Protein AF-A0A6P8I501-F1 (afdb_monomer_lite)

Structure (mmCIF, N/CA/C/O backbone):
data_AF-A0A6P8I501-F1
#
_entry.id   AF-A0A6P8I501-F1
#
loop_
_atom_site.group_PDB
_atom_site.id
_atom_site.type_symbol
_atom_site.label_atom_id
_atom_site.label_alt_id
_atom_site.label_comp_id
_atom_site.label_asym_id
_atom_site.label_entity_id
_atom_site.label_seq_id
_atom_site.pdbx_PDB_ins_code
_atom_site.Cartn_x
_atom_site.Cartn_y
_atom_site.Cartn_z
_atom_site.occupancy
_atom_site.B_iso_or_equiv
_atom_site.auth_seq_id
_atom_site.auth_comp_id
_atom_site.auth_asym_id
_atom_site.auth_atom_id
_atom_site.pdbx_PDB_model_num
ATOM 1 N N . MET A 1 1 ? -5.611 35.809 17.180 1.00 40.78 1 MET A N 1
ATOM 2 C CA . MET A 1 1 ? -6.820 34.969 17.043 1.00 40.78 1 MET A CA 1
ATOM 3 C C . MET A 1 1 ? -6.400 33.513 16.901 1.00 40.78 1 MET A C 1
ATOM 5 O O . MET A 1 1 ? -6.044 33.077 15.821 1.00 40.78 1 MET A O 1
ATOM 9 N N . MET A 1 2 ? -6.386 32.793 18.021 1.00 29.72 2 MET A N 1
ATOM 10 C CA . MET A 1 2 ? -6.388 31.332 18.110 1.00 29.72 2 MET A CA 1
ATOM 11 C C . MET A 1 2 ? -7.170 31.010 19.386 1.00 29.72 2 MET A C 1
ATOM 13 O O . MET A 1 2 ? -6.904 31.578 20.446 1.00 29.72 2 MET A O 1
ATOM 17 N N . SER A 1 3 ? -8.209 30.196 19.232 1.00 33.16 3 SER A N 1
ATOM 18 C CA . SER A 1 3 ? -9.239 29.913 20.229 1.00 33.16 3 SER A CA 1
ATOM 19 C C . SER A 1 3 ? -8.659 29.113 21.399 1.00 33.16 3 SER A C 1
ATOM 21 O O . SER A 1 3 ? -8.382 27.924 21.268 1.00 33.16 3 SER A O 1
ATOM 23 N N . ARG A 1 4 ? -8.496 29.750 22.564 1.00 36.25 4 ARG A N 1
ATOM 24 C CA . ARG A 1 4 ? -8.104 29.127 23.846 1.00 36.25 4 ARG A CA 1
ATOM 25 C C . ARG A 1 4 ? -9.260 28.359 24.519 1.00 36.25 4 ARG A C 1
ATOM 27 O O . ARG A 1 4 ? -9.399 28.386 25.735 1.00 36.25 4 ARG A O 1
ATOM 34 N N . THR A 1 5 ? -10.107 27.675 23.753 1.00 42.44 5 THR A N 1
ATOM 35 C CA . THR A 1 5 ? -11.373 27.123 24.285 1.00 42.44 5 THR A CA 1
ATOM 36 C C . THR A 1 5 ? -11.314 25.627 24.614 1.00 42.44 5 THR A C 1
ATOM 38 O O . THR A 1 5 ? -12.278 25.081 25.128 1.00 42.44 5 THR A O 1
ATOM 41 N N . LEU A 1 6 ? -10.185 24.948 24.387 1.00 37.22 6 LEU A N 1
ATOM 42 C CA . LEU A 1 6 ? -10.063 23.498 24.629 1.00 37.22 6 LEU A CA 1
ATOM 43 C C . LEU A 1 6 ? -9.181 23.106 25.823 1.00 37.22 6 LEU A C 1
ATOM 45 O O . LEU A 1 6 ? -9.059 21.922 26.114 1.00 37.22 6 LEU A O 1
ATOM 49 N N . LEU A 1 7 ? -8.617 24.071 26.558 1.00 35.84 7 LEU A N 1
ATOM 50 C CA . LEU A 1 7 ? -7.834 23.782 27.769 1.00 35.84 7 LEU A CA 1
ATOM 51 C C . LEU A 1 7 ? -8.625 23.880 29.083 1.00 35.84 7 LEU A C 1
ATOM 53 O O . LEU A 1 7 ? -8.089 23.514 30.125 1.00 35.84 7 LEU A O 1
ATOM 57 N N . LEU A 1 8 ? -9.886 24.327 29.068 1.00 34.91 8 LEU A N 1
ATOM 58 C CA . LEU A 1 8 ? -10.653 24.495 30.310 1.00 34.91 8 LEU A CA 1
ATOM 59 C C . LEU A 1 8 ? -11.383 23.234 30.793 1.00 34.91 8 LEU A C 1
ATOM 61 O O . LEU A 1 8 ? -11.747 23.175 31.960 1.00 34.91 8 LEU A O 1
ATOM 65 N N . SER A 1 9 ? -11.572 22.204 29.967 1.00 38.56 9 SER A N 1
ATOM 66 C CA . SER A 1 9 ? -12.280 20.986 30.398 1.00 38.56 9 SER A CA 1
ATOM 67 C C . SER A 1 9 ? -11.389 19.964 31.114 1.00 38.56 9 SER A C 1
ATOM 69 O O . SER A 1 9 ? -11.911 19.073 31.776 1.00 38.56 9 SER A O 1
ATOM 71 N N . ALA A 1 10 ? -10.061 20.087 31.019 1.00 38.66 10 ALA A N 1
ATOM 72 C CA . ALA A 1 10 ? -9.122 19.199 31.713 1.00 38.66 10 ALA A CA 1
ATOM 73 C C . ALA A 1 10 ? -8.664 19.742 33.081 1.00 38.66 10 ALA A C 1
ATOM 75 O O . ALA A 1 10 ? -8.214 18.967 33.920 1.00 38.66 10 ALA A O 1
ATOM 76 N N . LEU A 1 11 ? -8.794 21.053 33.329 1.00 37.69 11 LEU A N 1
ATOM 77 C CA . LEU A 1 11 ? -8.292 21.681 34.558 1.00 37.69 11 LEU A CA 1
ATOM 78 C C . LEU A 1 11 ? -9.291 21.694 35.729 1.00 37.69 11 LEU A C 1
ATOM 80 O O . LEU A 1 11 ? -8.896 21.996 36.846 1.00 37.69 11 LEU A O 1
ATOM 84 N N . VAL A 1 12 ? -10.565 21.349 35.513 1.00 41.50 12 VAL A N 1
ATOM 85 C CA . VAL A 1 12 ? -11.614 21.429 36.557 1.00 41.50 12 VAL A CA 1
ATOM 86 C C . VAL A 1 12 ? -11.616 20.216 37.505 1.00 41.50 12 VAL A C 1
ATOM 88 O O . VAL A 1 12 ? -12.384 20.176 38.458 1.00 41.50 12 VAL A O 1
ATOM 91 N N . CYS A 1 13 ? -10.740 19.226 37.306 1.00 43.81 13 CYS A N 1
ATOM 92 C CA . CYS A 1 13 ? -10.714 18.021 38.146 1.00 43.81 13 CYS A CA 1
ATOM 93 C C . CYS A 1 13 ? -9.582 17.979 39.190 1.00 43.81 13 CYS A C 1
ATOM 95 O O . CYS A 1 13 ? -9.376 16.950 39.832 1.00 43.81 13 CYS A O 1
ATOM 97 N N . MET A 1 14 ? -8.850 19.076 39.381 1.00 41.94 14 MET A N 1
ATOM 98 C CA . MET A 1 14 ? -7.950 19.242 40.520 1.00 41.94 14 MET A CA 1
ATOM 99 C C . MET A 1 14 ? -8.355 20.499 41.275 1.00 41.94 14 MET A C 1
ATOM 101 O O . MET A 1 14 ? -8.523 21.545 40.662 1.00 41.94 14 MET A O 1
ATOM 105 N N . ILE A 1 15 ? -8.411 20.390 42.603 1.00 47.59 15 ILE A N 1
ATOM 106 C CA . ILE A 1 15 ? -8.781 21.425 43.579 1.00 47.59 15 ILE A CA 1
ATOM 107 C C . ILE A 1 15 ? -10.292 21.468 43.839 1.00 47.59 15 ILE A C 1
ATOM 109 O O . ILE A 1 15 ? -11.025 22.193 43.188 1.00 47.59 15 ILE A O 1
ATOM 113 N N . TYR A 1 16 ? -10.746 20.654 44.793 1.00 34.03 16 TYR A N 1
ATOM 114 C CA . TYR A 1 16 ? -11.493 21.086 45.985 1.00 34.03 16 TYR A CA 1
ATOM 115 C C . TYR A 1 16 ? -11.728 19.841 46.856 1.00 34.03 16 TYR A C 1
ATOM 117 O O . TYR A 1 16 ? -12.489 18.948 46.494 1.00 34.03 16 TYR A O 1
ATOM 125 N N . TRP A 1 17 ? -11.023 19.762 47.985 1.00 36.91 17 TRP A N 1
ATOM 126 C CA . TRP A 1 17 ? -11.299 18.823 49.073 1.00 36.91 17 TRP A CA 1
ATOM 127 C C . TRP A 1 17 ? -11.425 19.634 50.358 1.00 36.91 17 TRP A C 1
ATOM 129 O O . TRP A 1 17 ? -10.419 20.035 50.935 1.00 36.91 17 TRP A O 1
ATOM 139 N N . SER A 1 18 ? -12.662 19.858 50.784 1.00 38.53 18 SER A N 1
ATOM 140 C CA . SER A 1 18 ? -13.044 19.881 52.195 1.00 38.53 18 SER A CA 1
ATOM 141 C C . SER A 1 18 ? -14.565 19.733 52.281 1.00 38.53 18 SER A C 1
ATOM 143 O O . SER A 1 18 ? -15.319 20.551 51.763 1.00 38.53 18 SER A O 1
ATOM 145 N N . ASP A 1 19 ? -14.970 18.614 52.880 1.00 44.84 19 ASP A N 1
ATOM 146 C CA . ASP A 1 19 ? -16.266 18.357 53.504 1.00 44.84 19 ASP A CA 1
ATOM 147 C C . ASP A 1 19 ? -17.529 18.594 52.675 1.00 44.84 19 ASP A C 1
ATOM 149 O O . ASP A 1 19 ? -18.248 19.530 52.953 1.00 44.84 19 ASP A O 1
ATOM 153 N N . PHE A 1 20 ? -17.852 17.701 51.732 1.00 42.56 20 PHE A N 1
ATOM 154 C CA . PHE A 1 20 ? -19.213 17.177 51.504 1.00 42.56 20 PHE A CA 1
ATOM 155 C C . PHE A 1 20 ? -19.105 15.936 50.604 1.00 42.56 20 PHE A C 1
ATOM 157 O O . PHE A 1 20 ? -18.511 15.980 49.527 1.00 42.56 20 PHE A O 1
ATOM 164 N N . ALA A 1 21 ? -19.674 14.810 51.041 1.00 47.97 21 ALA A N 1
ATOM 165 C CA . ALA A 1 21 ? -19.746 13.573 50.268 1.00 47.97 21 ALA A CA 1
ATOM 166 C C . ALA A 1 21 ? -20.713 13.731 49.079 1.00 47.97 21 ALA A C 1
ATOM 168 O O . ALA A 1 21 ? -21.865 13.308 49.130 1.00 47.97 21 ALA A O 1
ATOM 169 N N . VAL A 1 22 ? -20.246 14.353 47.997 1.00 48.22 22 VAL A N 1
ATOM 170 C CA . VAL A 1 22 ? -20.919 14.336 46.696 1.00 48.22 22 VAL A CA 1
ATOM 171 C C . VAL A 1 22 ? -20.226 13.278 45.852 1.00 48.22 22 VAL A C 1
ATOM 173 O O . VAL A 1 22 ? -19.019 13.350 45.625 1.00 48.22 22 VAL A O 1
ATOM 176 N N . ALA A 1 23 ? -20.985 12.271 45.414 1.00 49.50 23 ALA A N 1
ATOM 177 C CA . ALA A 1 23 ? -20.506 11.248 44.495 1.00 49.50 23 ALA A CA 1
ATOM 178 C C . ALA A 1 23 ? -19.793 11.919 43.312 1.00 49.50 23 ALA A C 1
ATOM 180 O O . ALA A 1 23 ? -20.417 12.641 42.532 1.00 49.50 23 ALA A O 1
ATOM 181 N N . SER A 1 24 ? -18.477 11.715 43.210 1.00 53.03 24 SER A N 1
ATOM 182 C CA . SER A 1 24 ? -17.673 12.314 42.150 1.00 53.03 24 SER A CA 1
ATOM 183 C C . SER A 1 24 ? -18.264 11.924 40.791 1.00 53.03 24 SER A C 1
ATOM 185 O O . SER A 1 24 ? -18.497 10.729 40.560 1.00 53.03 24 SER A O 1
ATOM 187 N N . PRO A 1 25 ? -18.498 12.878 39.871 1.00 56.94 25 PRO A N 1
ATOM 188 C CA . PRO A 1 25 ? -18.843 12.536 38.503 1.00 56.94 25 PRO A CA 1
ATOM 189 C C . PRO A 1 25 ? -17.714 11.656 37.973 1.00 56.94 25 PRO A C 1
ATOM 191 O O . PRO A 1 25 ? -16.558 12.080 37.956 1.00 56.94 25 PRO A O 1
ATOM 194 N N . LYS A 1 26 ? -18.016 10.406 37.599 1.00 56.62 26 LYS A N 1
ATOM 195 C CA . LYS A 1 26 ? -17.020 9.524 36.987 1.00 56.62 26 LYS A CA 1
ATOM 196 C C . LYS A 1 26 ? -16.500 10.233 35.742 1.00 56.62 26 LYS A C 1
ATOM 198 O O . LYS A 1 26 ? -17.213 10.311 34.743 1.00 56.62 26 LYS A O 1
ATOM 203 N N . CYS A 1 27 ? -15.275 10.752 35.805 1.00 48.62 27 CYS A N 1
ATOM 204 C C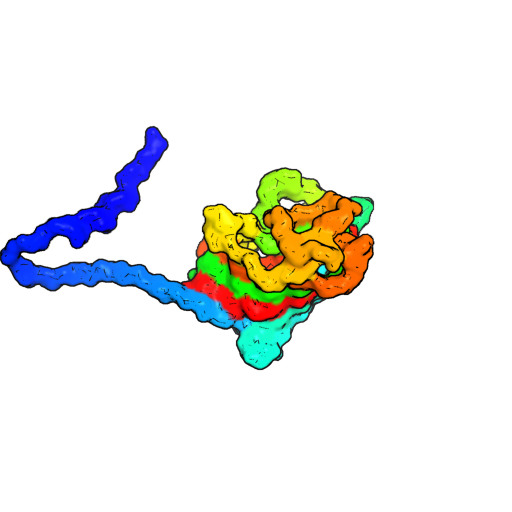A . CYS A 1 27 ? -14.588 11.252 34.626 1.00 48.62 27 CYS A CA 1
ATOM 205 C C . CYS A 1 27 ? -14.664 10.160 33.551 1.00 48.62 27 CYS A C 1
ATOM 207 O O . CYS A 1 27 ? -14.395 8.994 33.876 1.00 48.62 27 CYS A O 1
ATOM 209 N N . PRO A 1 28 ? -15.040 10.488 32.302 1.00 55.94 28 PRO A N 1
ATOM 210 C CA . PRO A 1 28 ? -15.002 9.522 31.221 1.00 55.94 28 PRO A CA 1
ATOM 211 C C . PRO A 1 28 ? -13.574 8.992 31.128 1.00 55.94 28 PRO A C 1
ATOM 213 O O . PRO A 1 28 ? -12.653 9.720 30.760 1.00 55.94 28 PRO A O 1
ATOM 216 N N . GLN A 1 29 ? -13.375 7.739 31.525 1.00 55.75 29 GLN A N 1
ATOM 217 C CA . GLN A 1 29 ? -12.077 7.101 31.385 1.00 55.75 29 GLN A CA 1
ATOM 218 C C . GLN A 1 29 ? -11.789 7.012 29.883 1.00 55.75 29 GLN A C 1
ATOM 220 O O . GLN A 1 29 ? -12.666 6.558 29.134 1.00 55.75 29 GLN A O 1
ATOM 225 N N . PRO A 1 30 ? -10.613 7.455 29.407 1.00 61.66 30 PRO A N 1
ATOM 226 C CA . PRO A 1 30 ? -10.270 7.308 28.003 1.00 61.66 30 PRO A CA 1
ATOM 227 C C . PRO A 1 30 ? -10.362 5.823 27.641 1.00 61.66 30 PRO A C 1
ATOM 229 O O . PRO A 1 30 ? -9.737 4.975 28.280 1.00 61.66 30 PRO A O 1
ATOM 232 N N . LYS A 1 31 ? -11.188 5.489 26.641 1.00 70.44 31 LYS A N 1
ATOM 233 C CA . LYS A 1 31 ? -11.284 4.113 26.144 1.00 70.44 31 LYS A CA 1
ATOM 234 C C . LYS A 1 31 ? -9.898 3.688 25.668 1.00 70.44 31 LYS A C 1
ATOM 236 O O . LYS A 1 31 ? -9.382 4.235 24.695 1.00 70.44 31 LYS A O 1
ATOM 241 N N . LEU A 1 32 ? -9.306 2.721 26.366 1.00 82.38 32 LEU A N 1
ATOM 242 C CA . LEU A 1 32 ? -8.054 2.099 25.956 1.00 82.38 32 LEU A CA 1
ATOM 243 C C . LEU A 1 32 ? -8.278 1.406 24.616 1.00 82.38 32 LEU A C 1
ATOM 245 O O . LEU A 1 32 ? -9.014 0.419 24.537 1.00 82.38 32 LEU A O 1
ATOM 249 N N . ARG A 1 33 ? -7.646 1.942 23.573 1.00 89.62 33 ARG A N 1
ATOM 250 C CA . ARG A 1 33 ? -7.691 1.357 22.237 1.00 89.62 33 ARG A CA 1
ATOM 251 C C . ARG A 1 33 ? -6.863 0.083 22.195 1.00 89.62 33 ARG A C 1
ATOM 253 O O . ARG A 1 33 ? -5.818 -0.004 22.845 1.00 89.62 33 ARG A O 1
ATOM 260 N N . LYS A 1 34 ? -7.312 -0.903 21.423 1.00 94.56 34 LYS A N 1
ATOM 261 C CA . LYS A 1 34 ? -6.615 -2.189 21.275 1.00 94.56 34 LYS A CA 1
ATOM 262 C C . LYS A 1 34 ? -6.382 -2.506 19.808 1.00 94.56 34 LYS A C 1
ATOM 264 O O . LYS A 1 34 ? -7.115 -2.061 18.931 1.00 94.56 34 LYS A O 1
ATOM 269 N N . TRP A 1 35 ? -5.331 -3.270 19.535 1.00 96.94 35 TRP A N 1
ATOM 270 C CA . TRP A 1 35 ? -5.078 -3.775 18.193 1.00 96.94 35 TRP A CA 1
ATOM 271 C C . TRP A 1 35 ? -5.989 -4.963 17.910 1.00 96.94 35 TRP A C 1
ATOM 273 O O . TRP A 1 35 ? -5.910 -5.993 18.579 1.00 96.94 35 TRP A O 1
ATOM 283 N N . HIS A 1 36 ? -6.820 -4.830 16.884 1.00 96.88 36 HIS A N 1
ATOM 284 C CA . HIS A 1 36 ? -7.691 -5.881 16.384 1.00 96.88 36 HIS A CA 1
ATOM 285 C C . HIS A 1 36 ? -7.149 -6.414 15.067 1.00 96.88 36 HIS A C 1
ATOM 287 O O . HIS A 1 36 ? -6.780 -5.653 14.174 1.00 96.88 36 HIS A O 1
ATOM 293 N N . ARG A 1 37 ? -7.093 -7.738 14.945 1.00 97.25 37 ARG A N 1
ATOM 294 C CA . ARG A 1 37 ? -6.737 -8.413 13.696 1.00 97.25 37 ARG A CA 1
ATOM 295 C C . ARG A 1 37 ? -7.850 -8.204 12.672 1.00 97.25 37 ARG A C 1
ATOM 297 O O . ARG A 1 37 ? -9.017 -8.396 12.998 1.00 97.25 37 ARG A O 1
ATOM 304 N N . VAL A 1 38 ? -7.479 -7.866 11.442 1.00 97.88 38 VAL A N 1
ATOM 305 C CA . VAL A 1 38 ? -8.425 -7.726 10.332 1.00 97.88 38 VAL A CA 1
ATOM 306 C C . VAL A 1 38 ? -8.645 -9.078 9.653 1.00 97.88 38 VAL A C 1
ATOM 308 O O . VAL A 1 38 ? -7.694 -9.798 9.339 1.00 97.88 38 VAL A O 1
ATOM 311 N N . THR A 1 39 ? -9.913 -9.405 9.410 1.00 96.69 39 THR A N 1
ATOM 312 C CA . THR A 1 39 ? -10.362 -10.603 8.683 1.00 96.69 39 THR A CA 1
ATOM 313 C C . THR A 1 39 ? -11.082 -10.208 7.393 1.00 96.69 39 THR A C 1
ATOM 315 O O . THR A 1 39 ? -11.413 -9.035 7.193 1.00 96.69 39 THR A O 1
ATOM 318 N N . ASN A 1 40 ? -11.387 -11.178 6.524 1.00 95.69 40 ASN A N 1
ATOM 319 C CA . ASN A 1 40 ? -12.143 -10.921 5.291 1.00 95.69 40 ASN A CA 1
ATOM 320 C C . ASN A 1 40 ? -13.505 -10.250 5.556 1.00 95.69 40 ASN A C 1
ATOM 322 O O . ASN A 1 40 ? -13.919 -9.378 4.796 1.00 95.69 40 ASN A O 1
ATOM 326 N N . ALA A 1 41 ? -14.170 -10.574 6.671 1.00 95.56 41 ALA A N 1
ATOM 327 C CA . ALA A 1 41 ? -15.453 -9.971 7.049 1.00 95.56 41 ALA A CA 1
ATOM 328 C C . ALA A 1 41 ? -15.359 -8.455 7.324 1.00 95.56 41 ALA A C 1
ATOM 330 O O . ALA A 1 41 ? -16.353 -7.728 7.236 1.00 95.56 41 ALA A O 1
ATOM 331 N N . MET A 1 42 ? -14.161 -7.948 7.629 1.00 97.38 42 MET A N 1
ATOM 332 C CA . MET A 1 42 ? -13.922 -6.521 7.842 1.00 97.38 42 MET A CA 1
ATOM 333 C C . MET A 1 42 ? -13.671 -5.751 6.539 1.00 97.38 42 MET A C 1
ATOM 335 O O . MET A 1 42 ? -13.611 -4.524 6.582 1.00 97.38 42 MET A O 1
ATOM 339 N N . ILE A 1 43 ? -13.567 -6.409 5.378 1.00 97.69 43 ILE A N 1
ATOM 340 C CA . ILE A 1 43 ? -13.452 -5.712 4.089 1.00 97.69 43 ILE A CA 1
ATOM 341 C C . ILE A 1 43 ? -14.782 -5.028 3.770 1.00 97.69 43 ILE A C 1
ATOM 343 O O . ILE A 1 43 ? -15.796 -5.691 3.544 1.00 97.69 43 ILE A O 1
ATOM 347 N N . LYS A 1 44 ? -14.782 -3.693 3.726 1.00 97.12 44 LYS A N 1
ATOM 348 C CA . LYS A 1 44 ? -15.958 -2.890 3.370 1.00 97.12 44 LYS A CA 1
ATOM 349 C C . LYS A 1 44 ? -16.267 -2.990 1.880 1.00 97.12 44 LYS A C 1
ATOM 351 O O . LYS A 1 44 ? -17.409 -3.247 1.513 1.00 97.12 44 LYS A O 1
ATOM 356 N N . SER A 1 45 ? -15.256 -2.733 1.060 1.00 96.50 45 SER A N 1
ATOM 357 C CA . SER A 1 45 ? -15.318 -2.707 -0.399 1.00 96.50 45 SER A CA 1
ATOM 358 C C . SER A 1 45 ? -13.902 -2.635 -0.971 1.00 96.50 45 SER A C 1
ATOM 360 O O . SER A 1 45 ? -12.922 -2.441 -0.241 1.00 96.50 45 SER A O 1
ATOM 362 N N . THR A 1 46 ? -13.795 -2.767 -2.287 1.00 95.19 46 THR A N 1
ATOM 363 C CA . THR A 1 46 ? -12.542 -2.666 -3.032 1.00 95.19 46 THR A CA 1
ATOM 364 C C . THR A 1 46 ? -12.709 -1.712 -4.205 1.00 95.19 46 THR A C 1
ATOM 366 O O . THR A 1 46 ? -13.806 -1.539 -4.733 1.00 95.19 46 THR A O 1
ATOM 369 N N . TYR A 1 47 ? -11.613 -1.081 -4.605 1.00 92.06 47 TYR A N 1
ATOM 370 C CA . TYR A 1 47 ? -11.515 -0.325 -5.848 1.00 92.06 47 TYR A CA 1
ATOM 371 C C . TYR A 1 47 ? -10.216 -0.736 -6.523 1.00 92.06 47 TYR A C 1
ATOM 373 O O . TYR A 1 47 ? -9.174 -0.722 -5.874 1.00 92.06 47 TYR A O 1
ATOM 381 N N . ASN A 1 48 ? -10.245 -1.093 -7.800 1.00 91.56 48 ASN A N 1
ATOM 382 C CA . ASN A 1 48 ? -9.037 -1.450 -8.531 1.00 91.56 48 ASN A CA 1
ATOM 383 C C . ASN A 1 48 ? -9.154 -1.099 -10.015 1.00 91.56 48 ASN A C 1
ATOM 385 O O . ASN A 1 48 ? -10.186 -1.334 -10.638 1.00 91.56 48 ASN A O 1
ATOM 389 N N . LEU A 1 49 ? -8.065 -0.585 -10.578 1.00 88.75 49 LEU A N 1
ATOM 390 C CA . LEU A 1 49 ? -7.875 -0.344 -12.004 1.00 88.75 49 LEU A CA 1
ATOM 391 C C . LEU A 1 49 ? -6.476 -0.825 -12.389 1.00 88.75 49 LEU A C 1
ATOM 393 O O . LEU A 1 49 ? -5.514 -0.515 -11.691 1.00 88.75 49 LEU A O 1
ATOM 397 N N . GLY A 1 50 ? -6.352 -1.609 -13.462 1.00 89.62 50 GLY A N 1
ATOM 398 C CA . GLY A 1 50 ? -5.052 -2.143 -13.896 1.00 89.62 50 GLY A CA 1
ATOM 399 C C . GLY A 1 50 ? -4.444 -3.199 -12.960 1.00 89.62 50 GLY A C 1
ATOM 400 O O . GLY A 1 50 ? -3.330 -3.664 -13.194 1.0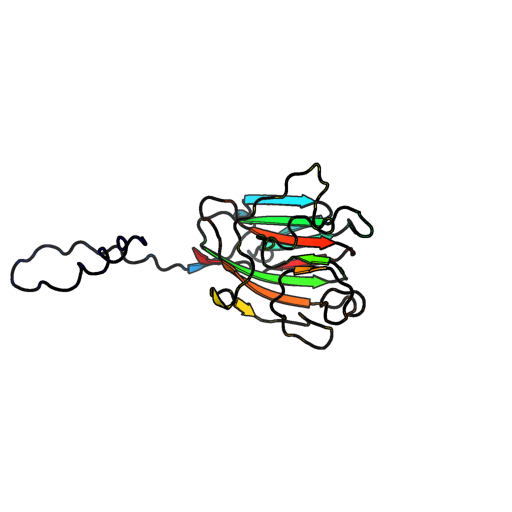0 89.62 50 GLY A O 1
ATOM 401 N N . VAL A 1 51 ? -5.180 -3.614 -11.921 1.00 94.12 51 VAL A N 1
ATOM 402 C CA . VAL A 1 51 ? -4.758 -4.614 -10.929 1.00 94.12 51 VAL A CA 1
ATOM 403 C C . VAL A 1 51 ? -5.817 -5.699 -10.794 1.00 94.12 51 VAL A C 1
ATOM 405 O O . VAL A 1 51 ? -7.004 -5.399 -10.645 1.00 94.12 51 VAL A O 1
ATOM 408 N N . ARG A 1 52 ? -5.398 -6.966 -10.804 1.00 97.25 52 ARG A N 1
ATOM 409 C CA . ARG A 1 52 ? -6.225 -8.104 -10.389 1.00 97.25 52 ARG A CA 1
ATOM 410 C C . ARG A 1 52 ? -5.999 -8.354 -8.901 1.00 97.25 52 ARG A C 1
ATOM 412 O O . ARG A 1 52 ? -4.885 -8.695 -8.504 1.00 97.25 52 ARG A O 1
ATOM 419 N N . MET A 1 53 ? -7.044 -8.166 -8.098 1.00 96.94 53 MET A N 1
ATOM 420 C CA . MET A 1 53 ? -6.989 -8.354 -6.649 1.00 96.94 53 MET A CA 1
ATOM 421 C C . MET A 1 53 ? -7.606 -9.684 -6.225 1.00 96.94 53 MET A C 1
ATOM 423 O O . MET A 1 53 ? -8.611 -10.107 -6.792 1.00 96.94 53 MET A O 1
ATOM 427 N N . THR A 1 54 ? -7.037 -10.302 -5.193 1.00 97.75 54 THR A N 1
ATOM 428 C CA . THR A 1 54 ? -7.646 -11.433 -4.482 1.00 97.75 54 THR A CA 1
ATOM 429 C C . THR A 1 54 ? -7.552 -11.224 -2.976 1.00 97.75 54 THR A C 1
ATOM 431 O O . THR A 1 54 ? -6.530 -10.741 -2.481 1.00 97.75 54 THR A O 1
ATOM 434 N N . HIS A 1 55 ? -8.587 -11.644 -2.250 1.00 97.38 55 HIS A N 1
ATOM 435 C CA . HIS A 1 55 ? -8.657 -11.598 -0.789 1.00 97.38 55 HIS A CA 1
ATOM 436 C C . HIS A 1 55 ? -8.839 -13.016 -0.270 1.00 97.38 55 HIS A C 1
ATOM 438 O O . HIS A 1 55 ? -9.833 -13.667 -0.578 1.00 97.38 55 HIS A O 1
ATOM 444 N N . ASN A 1 56 ? -7.879 -13.489 0.514 1.00 95.62 56 ASN A N 1
ATOM 445 C CA . ASN A 1 56 ? -7.868 -14.838 1.060 1.00 95.62 56 ASN A CA 1
ATOM 446 C C . ASN A 1 56 ? -7.855 -14.784 2.584 1.00 95.62 56 ASN A C 1
ATOM 448 O O . ASN A 1 56 ? -7.288 -13.866 3.178 1.00 95.62 56 ASN A O 1
ATOM 452 N N . ASP A 1 57 ? -8.460 -15.795 3.199 1.00 93.00 57 ASP A N 1
ATOM 453 C CA . ASP A 1 57 ? -8.309 -16.049 4.624 1.00 93.00 57 ASP A CA 1
ATOM 454 C C . ASP A 1 57 ? -7.261 -17.149 4.819 1.00 93.00 57 ASP A C 1
ATOM 456 O O . ASP A 1 57 ? -7.420 -18.266 4.326 1.00 93.00 57 ASP A O 1
ATOM 460 N N . VAL A 1 58 ? -6.165 -16.820 5.504 1.00 92.44 58 VAL A N 1
ATOM 461 C CA . VAL A 1 58 ? -5.103 -17.778 5.832 1.00 92.44 58 VAL A CA 1
ATOM 462 C C . VAL A 1 58 ? -4.983 -17.879 7.349 1.00 92.44 58 VAL A C 1
ATOM 464 O O . VAL A 1 58 ? -4.275 -17.101 7.991 1.00 92.44 58 VAL A O 1
ATOM 467 N N . GLY A 1 59 ? -5.693 -18.846 7.933 1.00 89.81 59 GLY A N 1
ATOM 468 C CA . GLY A 1 59 ? -5.678 -19.095 9.377 1.00 89.81 59 GLY A CA 1
ATOM 469 C C . GLY A 1 59 ? -6.321 -17.971 10.198 1.00 89.81 59 GLY A C 1
ATOM 470 O O . GLY A 1 59 ? -5.761 -17.555 11.214 1.00 89.81 59 GLY A O 1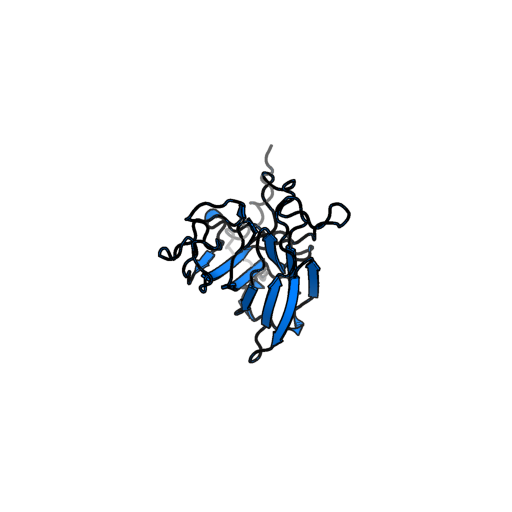
ATOM 471 N N . GLY A 1 60 ? -7.456 -17.438 9.739 1.00 89.62 60 GLY A N 1
ATOM 472 C CA . GLY A 1 60 ? -8.180 -16.326 10.361 1.00 89.62 60 GLY A CA 1
ATOM 473 C C . GLY A 1 60 ? -7.548 -14.959 10.093 1.00 89.62 60 GLY A C 1
ATOM 474 O O . GLY A 1 60 ? -7.726 -14.026 10.882 1.00 89.62 60 GLY A O 1
ATOM 475 N N . LYS A 1 61 ? -6.738 -14.839 9.036 1.00 92.81 61 LYS A N 1
ATOM 476 C CA . LYS A 1 61 ? -5.974 -13.627 8.706 1.00 92.81 61 LYS A CA 1
ATOM 477 C C . LYS A 1 61 ? -6.294 -13.188 7.290 1.00 92.81 61 LYS A C 1
ATOM 479 O O . LYS A 1 61 ? -6.164 -13.980 6.359 1.00 92.81 61 LYS A O 1
ATOM 484 N N . LEU A 1 62 ? -6.615 -11.906 7.135 1.00 97.88 62 LEU A N 1
ATOM 485 C CA . LEU A 1 62 ? -6.718 -11.286 5.823 1.00 97.88 62 LEU A CA 1
ATOM 486 C C . LEU A 1 62 ? -5.353 -11.294 5.117 1.00 97.88 62 LEU A C 1
ATOM 488 O O . LEU A 1 62 ? -4.377 -10.733 5.628 1.00 97.88 62 LEU A O 1
ATOM 492 N N . VAL A 1 63 ? -5.320 -11.876 3.920 1.00 98.44 63 VAL A N 1
ATOM 493 C CA . VAL A 1 63 ? -4.225 -11.751 2.955 1.00 98.44 63 VAL A CA 1
ATOM 494 C C . VAL A 1 63 ? -4.783 -11.156 1.667 1.00 98.44 63 VAL A C 1
ATOM 496 O O . VAL A 1 63 ? -5.715 -11.697 1.074 1.00 98.44 63 VAL A O 1
ATOM 499 N N . ILE A 1 64 ? -4.205 -10.042 1.230 1.00 98.56 64 ILE A N 1
ATOM 500 C CA . ILE A 1 64 ? -4.578 -9.353 -0.007 1.00 98.56 64 ILE A CA 1
ATOM 501 C C . ILE A 1 64 ? -3.442 -9.545 -1.002 1.00 98.56 64 ILE A C 1
ATOM 503 O O . ILE A 1 64 ? -2.290 -9.256 -0.686 1.00 98.56 64 ILE A O 1
ATOM 507 N N . THR A 1 65 ? -3.750 -9.980 -2.215 1.00 98.44 65 THR A N 1
ATOM 508 C CA . THR A 1 65 ? -2.776 -10.046 -3.309 1.00 98.44 65 THR A CA 1
ATOM 509 C C . THR A 1 65 ? -3.213 -9.112 -4.423 1.00 98.44 65 THR A C 1
ATOM 511 O O . THR A 1 65 ? -4.389 -9.087 -4.782 1.00 98.44 65 THR A O 1
ATOM 514 N N . GLY A 1 66 ? -2.272 -8.344 -4.967 1.00 98.06 66 GLY A N 1
ATOM 515 C CA . GLY A 1 66 ? -2.463 -7.540 -6.167 1.00 98.06 66 GLY A CA 1
ATOM 516 C C . GLY A 1 66 ? -1.477 -7.960 -7.247 1.00 98.06 66 GLY A C 1
ATOM 517 O O . GLY A 1 66 ? -0.274 -8.000 -7.002 1.00 98.06 66 GLY A O 1
ATOM 518 N N . ASN A 1 67 ? -1.991 -8.269 -8.435 1.00 97.81 67 ASN A N 1
ATOM 519 C CA . ASN A 1 67 ? -1.192 -8.538 -9.628 1.00 97.81 67 ASN A CA 1
ATOM 520 C C . ASN A 1 67 ? -1.486 -7.454 -10.664 1.00 97.81 67 ASN A C 1
ATOM 522 O O . ASN A 1 67 ? -2.606 -7.375 -11.182 1.00 97.81 67 ASN A O 1
ATOM 526 N N . VAL A 1 68 ? -0.505 -6.593 -10.920 1.00 94.56 68 VAL A N 1
ATOM 527 C CA . VAL A 1 68 ? -0.633 -5.483 -11.864 1.00 94.56 68 VAL A CA 1
ATOM 528 C C . VAL A 1 68 ? -0.516 -6.020 -13.287 1.00 94.56 68 VAL A C 1
ATOM 530 O O . VAL A 1 68 ? 0.401 -6.776 -13.591 1.00 94.56 68 VAL A O 1
ATOM 533 N N . TYR A 1 69 ? -1.443 -5.630 -14.159 1.00 92.00 69 TYR A N 1
ATOM 534 C CA . TYR A 1 69 ? -1.426 -5.995 -15.580 1.00 92.00 69 TYR A CA 1
ATOM 535 C C . TYR A 1 69 ? -1.407 -4.779 -16.515 1.00 92.00 69 TYR A C 1
ATOM 537 O O . TYR A 1 69 ? -1.148 -4.946 -17.704 1.00 92.00 69 TYR A O 1
ATOM 545 N N . SER A 1 70 ? -1.665 -3.565 -16.010 1.00 84.38 70 SER A N 1
ATOM 546 C CA . SER A 1 70 ? -1.498 -2.332 -16.789 1.00 84.38 70 SER A CA 1
ATOM 547 C C . SER A 1 70 ? -0.142 -1.694 -16.503 1.00 84.38 70 SER A C 1
ATOM 549 O O . SER A 1 70 ? 0.156 -1.359 -15.357 1.00 84.38 70 SER A O 1
ATOM 551 N N . ASN A 1 71 ? 0.658 -1.508 -17.558 1.00 81.94 71 ASN A N 1
ATOM 552 C CA . ASN A 1 71 ? 2.003 -0.944 -17.469 1.00 81.94 71 ASN A CA 1
ATOM 553 C C . ASN A 1 71 ? 1.978 0.572 -17.197 1.00 81.94 71 ASN A C 1
ATOM 555 O O . ASN A 1 71 ? 2.726 1.045 -16.359 1.00 81.94 71 ASN A O 1
ATOM 559 N N . GLY A 1 72 ? 1.131 1.353 -17.877 1.00 79.69 72 GLY A N 1
ATOM 560 C CA . GLY A 1 72 ? 0.992 2.804 -17.638 1.00 79.69 72 GLY A CA 1
ATOM 561 C C . GLY A 1 72 ? 2.170 3.697 -18.067 1.00 79.69 72 GLY A C 1
ATOM 562 O O . GLY A 1 72 ? 2.171 4.897 -17.810 1.00 79.69 72 GLY A O 1
ATOM 563 N N . CYS A 1 73 ? 3.186 3.148 -18.731 1.00 79.56 73 CYS A N 1
ATOM 564 C CA . CYS A 1 73 ? 4.342 3.913 -19.200 1.00 79.56 73 CYS A CA 1
ATOM 565 C C . CYS A 1 73 ? 4.049 4.688 -20.504 1.00 79.56 73 CYS A C 1
ATOM 567 O O . CYS A 1 73 ? 3.133 4.335 -21.246 1.00 79.56 73 CYS A O 1
ATOM 569 N N . GLY A 1 74 ? 4.818 5.747 -20.796 1.00 70.69 74 GLY A N 1
ATOM 570 C CA . GLY A 1 74 ? 4.722 6.492 -22.066 1.00 70.69 74 GLY A CA 1
ATOM 571 C C . GLY A 1 74 ? 3.409 7.259 -22.287 1.00 70.69 74 GLY A C 1
ATOM 572 O O . GLY A 1 74 ? 2.996 7.435 -23.427 1.00 70.69 74 GLY A O 1
ATOM 573 N N . GLY A 1 75 ? 2.740 7.690 -21.213 1.00 67.31 75 GLY A N 1
ATOM 574 C CA . GLY A 1 75 ? 1.444 8.380 -21.286 1.00 67.31 75 GLY A CA 1
ATOM 575 C C . GLY A 1 75 ? 0.225 7.481 -21.067 1.00 67.31 75 GLY A C 1
ATOM 576 O O . GLY A 1 75 ? -0.901 7.975 -21.071 1.00 67.31 75 GLY A O 1
ATOM 577 N N . GLY A 1 76 ? 0.431 6.177 -20.854 1.00 72.81 76 GLY A N 1
ATOM 578 C CA . GLY A 1 76 ? -0.630 5.249 -20.467 1.00 72.81 76 GLY A CA 1
ATOM 579 C C . GLY A 1 76 ? -1.146 5.481 -19.041 1.00 72.81 76 GLY A C 1
ATOM 580 O O . GLY A 1 76 ? -0.455 6.034 -18.190 1.00 72.81 76 GLY A O 1
ATOM 581 N N . ALA A 1 77 ? -2.364 5.016 -18.759 1.00 78.31 77 ALA A N 1
ATOM 582 C CA . ALA A 1 77 ? -2.922 5.072 -17.411 1.00 78.31 77 ALA A CA 1
ATOM 583 C C . ALA A 1 77 ? -2.201 4.092 -16.471 1.00 78.31 77 ALA A C 1
ATOM 585 O O . ALA A 1 77 ? -2.019 2.914 -16.800 1.00 78.31 77 ALA A O 1
ATOM 586 N N . GLY A 1 78 ? -1.830 4.580 -15.287 1.00 85.00 78 GLY A N 1
ATOM 587 C CA . GLY A 1 78 ? -1.285 3.750 -14.217 1.00 85.00 78 GLY A CA 1
ATOM 588 C C . GLY A 1 78 ? -2.304 2.765 -13.636 1.00 85.00 78 GLY A C 1
ATOM 589 O O . GLY A 1 78 ? -3.461 2.673 -14.055 1.00 85.00 78 GLY A O 1
ATOM 590 N N . SER A 1 79 ? -1.856 2.039 -12.624 1.00 89.12 79 SER A N 1
ATOM 591 C CA . SER A 1 79 ? -2.621 1.040 -11.889 1.00 89.12 79 SER A CA 1
ATOM 592 C C . SER A 1 79 ? -2.815 1.473 -10.443 1.00 89.12 79 SER A C 1
ATOM 594 O O . SER A 1 79 ? -1.906 2.012 -9.814 1.00 89.12 79 SER A O 1
ATOM 596 N N . ILE A 1 80 ? -3.989 1.204 -9.887 1.00 89.94 80 ILE A N 1
ATOM 597 C CA . ILE A 1 80 ? -4.333 1.521 -8.500 1.00 89.94 80 ILE A CA 1
ATOM 598 C C . ILE A 1 80 ? -5.196 0.411 -7.924 1.00 89.94 80 ILE A C 1
ATOM 600 O O . ILE A 1 80 ? -6.065 -0.135 -8.602 1.00 89.94 80 ILE A O 1
ATOM 604 N N . ALA A 1 81 ? -4.983 0.098 -6.653 1.00 93.12 81 ALA A N 1
ATOM 605 C CA . ALA A 1 81 ? -5.852 -0.791 -5.907 1.00 93.12 81 ALA A CA 1
ATOM 606 C C . ALA A 1 81 ? -6.007 -0.317 -4.462 1.00 93.12 81 ALA A C 1
ATOM 608 O O . ALA A 1 81 ? -5.040 0.086 -3.816 1.00 93.12 81 ALA A O 1
ATOM 609 N N . VAL A 1 82 ? -7.241 -0.383 -3.969 1.00 94.88 82 VAL A N 1
ATOM 610 C CA . VAL A 1 82 ? -7.659 0.007 -2.626 1.00 94.88 82 VAL A CA 1
ATOM 611 C C . VAL A 1 82 ? -8.498 -1.114 -2.027 1.00 94.88 82 VAL A C 1
ATOM 613 O O . VAL A 1 82 ? -9.447 -1.594 -2.648 1.00 94.88 82 VAL A O 1
ATOM 616 N N . THR A 1 83 ? -8.186 -1.508 -0.795 1.00 97.50 83 THR A N 1
ATOM 617 C CA . THR A 1 83 ? -9.069 -2.343 0.036 1.00 97.50 83 THR A CA 1
ATOM 618 C C . THR A 1 83 ? -9.505 -1.545 1.256 1.00 97.50 83 THR A C 1
ATOM 620 O O . THR A 1 83 ? -8.689 -1.238 2.126 1.00 97.50 83 THR A O 1
ATOM 623 N N . TYR A 1 84 ? -10.791 -1.203 1.315 1.00 97.38 84 TYR A N 1
ATOM 624 C CA . TYR A 1 84 ? -11.379 -0.438 2.412 1.00 97.38 84 TYR A CA 1
ATOM 625 C C . TYR A 1 84 ? -11.714 -1.345 3.594 1.00 97.38 84 TYR A C 1
ATOM 627 O O . TYR A 1 84 ? -12.314 -2.405 3.415 1.00 97.38 84 TYR A O 1
ATOM 635 N N . ILE A 1 85 ? -11.376 -0.910 4.810 1.00 97.62 85 ILE A N 1
ATOM 636 C CA . ILE A 1 85 ? -11.543 -1.701 6.038 1.00 97.62 85 ILE A CA 1
ATOM 637 C C . ILE A 1 85 ? -12.605 -1.055 6.937 1.00 97.62 85 ILE A C 1
ATOM 639 O O . ILE A 1 85 ? -12.514 0.129 7.265 1.00 97.62 85 ILE A O 1
ATOM 643 N N . ARG A 1 86 ? -13.618 -1.836 7.335 1.00 96.06 86 ARG A N 1
ATOM 644 C CA . ARG A 1 86 ? -14.713 -1.420 8.229 1.00 96.06 86 ARG A CA 1
ATOM 645 C C . ARG A 1 86 ? -14.208 -1.066 9.634 1.00 96.06 86 ARG A C 1
ATOM 647 O O . ARG A 1 86 ? -13.191 -1.581 10.094 1.00 96.06 86 ARG A O 1
ATOM 654 N N . GLY A 1 87 ? -15.006 -0.261 10.334 1.00 92.38 87 GLY A N 1
ATOM 655 C CA . GLY A 1 87 ? -14.840 0.066 11.750 1.00 92.38 87 GLY A CA 1
ATOM 656 C C . GLY A 1 87 ? -14.260 1.457 12.004 1.00 92.38 87 GLY A C 1
ATOM 657 O O . GLY A 1 87 ? -13.714 2.100 11.106 1.00 92.38 87 GLY A O 1
ATOM 658 N N . ASP A 1 88 ? -14.349 1.891 13.259 1.00 92.81 88 ASP A N 1
ATOM 659 C CA . ASP A 1 88 ? -13.946 3.228 13.722 1.00 92.81 88 ASP A CA 1
ATOM 660 C C . ASP A 1 88 ? -12.497 3.244 14.227 1.00 92.81 88 ASP A C 1
ATOM 662 O O . ASP A 1 88 ? -12.161 3.789 15.281 1.00 92.81 88 ASP A O 1
ATOM 666 N N . TRP A 1 89 ? -11.619 2.589 13.471 1.00 95.50 89 TRP A N 1
ATOM 667 C CA . TRP A 1 89 ? -10.202 2.517 13.787 1.00 95.50 89 TRP A CA 1
ATOM 668 C C . TRP A 1 89 ? -9.476 3.819 13.447 1.00 95.50 89 TRP A C 1
ATOM 670 O O . TRP A 1 89 ? -9.842 4.512 12.497 1.00 95.50 89 TRP A O 1
ATOM 680 N N . VAL A 1 90 ? -8.419 4.123 14.202 1.00 95.81 90 VAL A N 1
ATOM 681 C CA . VAL A 1 90 ? -7.594 5.338 14.055 1.00 95.81 90 VAL A CA 1
ATOM 682 C C . VAL A 1 90 ? -6.217 5.082 13.460 1.00 95.81 90 VAL A C 1
ATOM 684 O O . VAL A 1 90 ? -5.626 5.992 12.886 1.00 95.81 90 VAL A O 1
ATOM 687 N N . GLN A 1 91 ? -5.710 3.855 13.563 1.00 97.00 91 GLN A N 1
ATOM 688 C CA . GLN A 1 91 ? -4.467 3.436 12.922 1.00 97.00 91 GLN A CA 1
ATOM 689 C C . GLN A 1 91 ? -4.640 2.057 12.300 1.00 97.00 91 GLN A C 1
ATOM 691 O O . GLN A 1 91 ? -5.431 1.242 12.777 1.00 97.00 91 GLN A O 1
ATOM 696 N N . ILE A 1 92 ? -3.876 1.797 11.248 1.00 98.19 92 ILE A N 1
ATOM 697 C CA . ILE A 1 92 ? -3.769 0.491 10.609 1.00 98.19 92 ILE A CA 1
ATOM 698 C C . ILE A 1 92 ? -2.300 0.090 10.557 1.00 98.19 92 ILE A C 1
ATOM 700 O O . ILE A 1 92 ? -1.440 0.918 10.279 1.00 98.19 92 ILE A O 1
ATOM 704 N N . ARG A 1 93 ? -2.012 -1.181 10.822 1.00 98.38 93 ARG A N 1
ATOM 705 C CA . ARG A 1 93 ? -0.688 -1.781 10.694 1.00 98.38 93 ARG A CA 1
ATOM 706 C C . ARG A 1 93 ? -0.767 -2.965 9.749 1.00 98.38 93 ARG A C 1
ATOM 708 O O . ARG A 1 93 ? -1.656 -3.792 9.916 1.00 98.38 93 ARG A O 1
ATOM 715 N N . TYR A 1 94 ? 0.147 -3.070 8.796 1.00 98.56 94 TYR A N 1
ATOM 716 C CA . TYR A 1 94 ? 0.209 -4.202 7.872 1.00 98.56 94 TYR A CA 1
ATOM 717 C C . TYR A 1 94 ? 1.620 -4.406 7.331 1.00 98.56 94 TYR A C 1
ATOM 719 O O . TYR A 1 94 ? 2.408 -3.467 7.249 1.00 98.56 94 TYR A O 1
ATOM 727 N N . THR A 1 95 ? 1.928 -5.638 6.942 1.00 98.56 95 THR A N 1
ATOM 728 C CA . THR A 1 95 ? 3.124 -5.972 6.171 1.00 98.56 95 THR A CA 1
ATOM 729 C C . THR A 1 95 ? 2.777 -5.986 4.697 1.00 98.56 95 THR A C 1
ATOM 731 O O . THR A 1 95 ? 1.829 -6.660 4.298 1.00 98.56 95 THR A O 1
ATOM 734 N N . GLN A 1 96 ? 3.561 -5.277 3.891 1.00 98.38 96 GLN A N 1
ATOM 735 C CA . GLN A 1 96 ? 3.468 -5.313 2.441 1.00 98.38 96 GLN A CA 1
ATOM 736 C C . GLN A 1 96 ? 4.757 -5.872 1.848 1.00 98.38 96 GLN A C 1
ATOM 738 O O . GLN A 1 96 ? 5.855 -5.429 2.179 1.00 98.38 96 GLN A O 1
ATOM 743 N N . GLU A 1 97 ? 4.600 -6.872 0.994 1.00 98.00 97 GLU A N 1
ATOM 744 C CA . GLU A 1 97 ? 5.645 -7.535 0.229 1.00 98.00 97 GLU A CA 1
ATOM 745 C C . GLU A 1 97 ? 5.491 -7.159 -1.241 1.00 98.00 97 GLU A C 1
ATOM 747 O O . GLU A 1 97 ? 4.387 -7.217 -1.776 1.00 98.00 97 GLU A O 1
ATOM 752 N N . PHE A 1 98 ? 6.593 -6.801 -1.890 1.00 97.12 98 PHE A N 1
ATOM 753 C CA . PHE A 1 98 ? 6.649 -6.330 -3.270 1.00 97.12 98 PHE A CA 1
ATOM 754 C C . PHE A 1 98 ? 7.565 -7.237 -4.096 1.00 97.12 98 PHE A C 1
ATOM 756 O O . PHE A 1 98 ? 8.633 -7.646 -3.624 1.00 97.12 98 PHE A O 1
ATOM 763 N N . ARG A 1 99 ? 7.150 -7.550 -5.326 1.00 96.19 99 ARG A N 1
ATOM 764 C CA . ARG A 1 99 ? 7.892 -8.374 -6.294 1.00 96.19 99 ARG A CA 1
ATOM 765 C C . ARG A 1 99 ? 7.784 -7.807 -7.706 1.00 96.19 99 ARG A C 1
ATOM 767 O O . ARG A 1 99 ? 6.892 -7.006 -7.988 1.00 96.19 99 ARG A O 1
ATOM 774 N N . GLY A 1 100 ? 8.682 -8.241 -8.589 1.00 94.00 100 GLY A N 1
ATOM 775 C CA . GLY A 1 100 ? 8.812 -7.675 -9.933 1.00 94.00 100 GLY A CA 1
ATOM 776 C C . GLY A 1 100 ? 9.340 -6.244 -9.877 1.00 94.00 100 GLY A C 1
ATOM 777 O O . GLY A 1 100 ? 10.055 -5.894 -8.932 1.00 94.00 100 GLY A O 1
ATOM 778 N N . SER A 1 101 ? 8.939 -5.415 -10.842 1.00 92.50 101 SER A N 1
ATOM 779 C CA . SER A 1 101 ? 9.402 -4.035 -10.935 1.00 92.50 101 SER A CA 1
ATOM 780 C C . SER A 1 101 ? 8.327 -3.021 -11.332 1.00 92.50 101 SER A C 1
ATOM 782 O O . SER A 1 101 ? 7.363 -3.349 -12.026 1.00 92.50 101 SER A O 1
ATOM 784 N N . ALA A 1 102 ? 8.512 -1.782 -10.874 1.00 91.81 102 ALA A N 1
ATOM 785 C CA . ALA A 1 102 ? 7.803 -0.582 -11.307 1.00 91.81 102 ALA A CA 1
ATOM 786 C C . ALA A 1 102 ? 8.692 0.658 -11.106 1.00 91.81 102 ALA A C 1
ATOM 788 O O . ALA A 1 102 ? 9.202 0.891 -10.007 1.00 91.81 102 ALA A O 1
ATOM 789 N N . SER A 1 103 ? 8.858 1.487 -12.141 1.00 90.00 103 SER A N 1
ATOM 790 C CA . SER A 1 103 ? 9.611 2.750 -12.010 1.00 90.00 103 SER A CA 1
ATOM 791 C C . SER A 1 103 ? 8.810 3.853 -11.320 1.00 90.00 103 SER A C 1
ATOM 793 O O . SER A 1 103 ? 9.396 4.764 -10.733 1.00 90.00 103 SER A O 1
ATOM 795 N N . CYS A 1 104 ? 7.478 3.767 -11.357 1.00 88.94 104 CYS A N 1
ATOM 796 C CA . CYS A 1 104 ? 6.583 4.716 -10.714 1.00 88.94 104 CYS A CA 1
ATOM 797 C C . CYS A 1 104 ? 5.683 3.987 -9.717 1.00 88.94 104 CYS A C 1
ATOM 799 O O . CYS A 1 104 ? 4.977 3.047 -10.068 1.00 88.94 104 CYS A O 1
ATOM 801 N N . TRP A 1 105 ? 5.701 4.403 -8.457 1.00 90.62 105 TRP A N 1
ATOM 802 C CA . TRP A 1 105 ? 4.884 3.822 -7.403 1.00 90.62 105 TRP A CA 1
ATOM 803 C C . TRP A 1 105 ? 4.481 4.853 -6.351 1.00 90.62 105 TRP A C 1
ATOM 805 O O . TRP A 1 105 ? 5.144 5.868 -6.131 1.00 90.62 105 TRP A O 1
ATOM 815 N N . LYS A 1 106 ? 3.377 4.551 -5.674 1.00 90.00 106 LYS A N 1
ATOM 816 C CA . LYS A 1 106 ? 2.932 5.206 -4.453 1.00 90.00 106 LYS A CA 1
ATOM 817 C C . LYS A 1 106 ? 2.387 4.155 -3.499 1.00 90.00 106 LYS A C 1
ATOM 819 O O . LYS A 1 106 ? 1.520 3.356 -3.860 1.00 90.00 106 LYS A O 1
ATOM 824 N N . ILE A 1 107 ? 2.911 4.163 -2.287 1.00 93.25 107 ILE A N 1
ATOM 825 C CA . ILE A 1 107 ? 2.639 3.177 -1.242 1.00 93.25 107 ILE A CA 1
ATOM 826 C C . ILE A 1 107 ? 2.457 3.897 0.091 1.00 93.25 107 ILE A C 1
ATOM 828 O O . ILE A 1 107 ? 2.789 5.067 0.213 1.00 93.25 107 ILE A O 1
ATOM 832 N N . PHE A 1 108 ? 1.949 3.196 1.101 1.00 93.19 108 PHE A N 1
ATOM 833 C CA . PHE A 1 108 ? 1.908 3.690 2.485 1.00 93.19 108 PHE A CA 1
ATOM 834 C C . PHE A 1 108 ? 1.216 5.053 2.672 1.00 93.19 108 PHE A C 1
ATOM 836 O O . PHE A 1 108 ? 1.656 5.886 3.463 1.00 93.19 108 PHE A O 1
ATOM 843 N N . GLY A 1 109 ? 0.127 5.287 1.940 1.00 85.44 109 GLY A N 1
ATOM 844 C CA . GLY A 1 109 ? -0.562 6.570 1.978 1.00 85.44 109 GLY A CA 1
ATOM 845 C C . GLY A 1 109 ? -1.342 6.885 0.716 1.00 85.44 109 GLY A C 1
ATOM 846 O O . GLY A 1 109 ? -1.216 6.219 -0.310 1.00 85.44 109 GLY A O 1
ATOM 847 N N . THR A 1 110 ? -2.184 7.907 0.797 1.00 75.38 110 THR A N 1
ATOM 848 C CA . THR A 1 110 ? -3.157 8.270 -0.247 1.00 75.38 110 THR A CA 1
ATOM 849 C C . THR A 1 110 ? -3.147 9.759 -0.547 1.00 75.38 110 THR A C 1
ATOM 851 O O . THR A 1 110 ? -3.547 10.130 -1.655 1.00 75.38 110 THR A O 1
ATOM 854 N N . THR A 1 111 ? -2.651 10.612 0.355 1.00 60.72 111 THR A N 1
ATOM 855 C CA . THR A 1 111 ? -2.833 12.056 0.211 1.00 60.72 111 THR A CA 1
ATOM 856 C C . THR A 1 111 ? -2.116 12.611 -1.006 1.00 60.72 111 THR A C 1
ATOM 858 O O . THR A 1 111 ? -2.621 13.590 -1.541 1.00 60.72 111 THR A O 1
ATOM 861 N N . ALA A 1 112 ? -1.042 11.957 -1.494 1.00 53.91 112 ALA A N 1
ATOM 862 C CA . ALA A 1 112 ? -0.226 12.457 -2.609 1.00 53.91 112 ALA A CA 1
ATOM 863 C C . ALA A 1 112 ? -0.082 13.972 -2.474 1.00 53.91 112 ALA A C 1
ATOM 865 O O . ALA A 1 112 ? -0.659 14.729 -3.256 1.00 53.91 112 ALA A O 1
ATOM 866 N N . TYR A 1 113 ? 0.608 14.383 -1.406 1.00 46.94 113 TYR A N 1
ATOM 867 C CA . TYR A 1 113 ? 0.960 15.774 -1.129 1.00 46.94 113 TYR A CA 1
ATOM 868 C C . TYR A 1 113 ? 1.170 16.555 -2.447 1.00 46.94 113 TYR A C 1
ATOM 870 O O . TYR A 1 113 ? 1.835 16.017 -3.339 1.00 46.94 113 TYR A O 1
ATOM 878 N N . PRO A 1 114 ? 0.601 17.771 -2.611 1.00 51.47 114 PRO A N 1
ATOM 879 C CA . PRO A 1 114 ? 0.087 18.332 -3.879 1.00 51.47 114 PRO A CA 1
ATOM 880 C C . PRO A 1 114 ? 1.046 18.405 -5.079 1.00 51.47 114 PRO A C 1
ATOM 882 O O . PRO A 1 114 ? 0.615 18.704 -6.187 1.00 51.47 114 PRO A O 1
ATOM 885 N N . LYS A 1 115 ? 2.328 18.092 -4.895 1.00 54.12 115 LYS A N 1
ATOM 886 C CA . LYS A 1 115 ? 3.367 18.037 -5.925 1.00 54.12 115 LYS A CA 1
ATOM 887 C C . LYS A 1 115 ? 3.053 17.086 -7.094 1.00 54.12 115 LYS A C 1
ATOM 889 O O . LYS A 1 115 ? 3.596 17.293 -8.172 1.00 54.12 115 LYS A O 1
ATOM 894 N N . TYR A 1 116 ? 2.204 16.068 -6.912 1.00 55.09 116 TYR A N 1
ATOM 895 C CA . TYR A 1 116 ? 1.946 15.051 -7.949 1.00 55.09 116 TYR A CA 1
ATOM 896 C C . TYR A 1 116 ? 0.467 14.697 -8.149 1.00 55.09 116 TYR A C 1
ATOM 898 O O . TYR A 1 116 ? 0.163 13.666 -8.747 1.00 55.09 116 TYR A O 1
ATOM 906 N N . SER A 1 117 ? -0.460 15.545 -7.691 1.00 54.25 117 SER A N 1
ATOM 907 C CA . SER A 1 117 ? -1.901 15.359 -7.929 1.00 54.25 117 SER A CA 1
ATOM 908 C C . SER A 1 117 ? -2.286 15.399 -9.413 1.00 54.25 117 SER A C 1
ATOM 910 O O . SER A 1 117 ? -3.372 14.937 -9.743 1.00 54.25 117 SER A O 1
ATOM 912 N N . SER A 1 118 ? -1.403 15.931 -10.268 1.00 54.62 118 SER A N 1
ATOM 913 C CA . SER A 1 118 ? -1.529 16.042 -11.725 1.00 54.62 118 SER A CA 1
ATOM 914 C C . SER A 1 118 ? -0.651 15.057 -12.516 1.00 54.62 118 SER A C 1
ATOM 916 O O . SER A 1 118 ? -0.652 15.094 -13.747 1.00 54.62 118 SER A O 1
ATOM 918 N N . ASN A 1 119 ? 0.145 14.200 -11.856 1.00 60.81 119 ASN A N 1
ATOM 919 C CA . ASN A 1 119 ? 1.054 13.304 -12.575 1.00 60.81 119 ASN A CA 1
ATOM 920 C C . ASN A 1 119 ? 0.283 12.138 -13.204 1.00 60.81 119 ASN A C 1
ATOM 922 O O . ASN A 1 119 ? -0.236 11.265 -12.504 1.00 60.81 119 ASN A O 1
ATOM 926 N N . ILE A 1 120 ? 0.268 12.105 -14.540 1.00 54.81 120 ILE A N 1
ATOM 927 C CA . ILE A 1 120 ? -0.436 11.105 -15.350 1.00 54.81 120 ILE A CA 1
ATOM 928 C C . ILE A 1 120 ? -0.034 9.667 -15.018 1.00 54.81 120 ILE A C 1
ATOM 930 O O . ILE A 1 120 ? -0.861 8.769 -15.147 1.00 54.81 120 ILE A O 1
ATOM 934 N N . ALA A 1 121 ? 1.191 9.453 -14.516 1.00 58.12 121 ALA A N 1
ATOM 935 C CA . ALA A 1 121 ? 1.677 8.134 -14.120 1.00 58.12 121 ALA A CA 1
ATOM 936 C C . ALA A 1 121 ? 0.789 7.476 -13.048 1.00 58.12 121 ALA A C 1
ATOM 938 O O . ALA A 1 121 ? 0.785 6.257 -12.923 1.00 58.12 121 ALA A O 1
ATOM 939 N N . PHE A 1 122 ? 0.009 8.267 -12.307 1.00 62.41 122 PHE A N 1
ATOM 940 C CA . PHE A 1 122 ? -0.908 7.799 -11.265 1.00 62.41 122 PHE A CA 1
ATOM 941 C C . PHE A 1 122 ? -2.339 8.279 -11.474 1.00 62.41 122 PHE A C 1
ATOM 943 O O . PHE A 1 122 ? -3.175 8.113 -10.584 1.00 62.41 122 PHE A O 1
ATOM 950 N N . HIS A 1 123 ? -2.638 8.876 -12.631 1.00 60.62 123 HIS A N 1
ATOM 951 C CA . HIS A 1 123 ? -4.016 9.087 -13.026 1.00 60.62 123 HIS A CA 1
ATOM 952 C C . HIS A 1 123 ? -4.546 7.767 -13.590 1.00 60.62 123 HIS A C 1
ATOM 954 O O . HIS A 1 123 ? -4.185 7.396 -14.713 1.00 60.62 123 HIS A O 1
ATOM 960 N N . PRO A 1 124 ? -5.426 7.046 -12.860 1.00 58.25 124 PRO A N 1
ATOM 961 C CA . PRO A 1 124 ? -6.396 6.221 -13.561 1.00 58.25 124 PRO A CA 1
ATOM 962 C C . PRO A 1 124 ? -7.063 7.141 -14.586 1.00 58.25 124 PRO A C 1
ATOM 964 O O . PRO A 1 124 ? -7.302 8.300 -14.252 1.00 58.25 124 PRO A O 1
ATOM 967 N N . ASN A 1 125 ? -7.238 6.663 -15.821 1.00 61.03 125 ASN A N 1
ATOM 968 C CA . ASN A 1 125 ? -7.929 7.322 -16.939 1.00 61.03 125 ASN A CA 1
ATOM 969 C C . ASN A 1 125 ? -8.635 8.645 -16.542 1.00 61.03 125 ASN A C 1
ATOM 971 O O . ASN A 1 125 ? -9.506 8.582 -15.678 1.00 61.03 125 ASN A O 1
ATOM 975 N N . PRO A 1 126 ? -8.347 9.808 -17.166 1.00 55.94 126 PRO A N 1
ATOM 976 C CA . PRO A 1 126 ? -8.905 11.110 -16.762 1.00 55.94 126 PRO A CA 1
ATOM 977 C C . PRO A 1 126 ? -10.442 11.163 -16.678 1.00 55.94 126 PRO A C 1
ATOM 979 O O . PRO A 1 126 ? -10.991 12.070 -16.057 1.00 55.94 126 PRO A O 1
ATOM 982 N N . LEU A 1 127 ? -11.140 10.189 -17.265 1.00 53.44 127 LEU A N 1
ATOM 983 C CA . LEU A 1 127 ? -12.589 10.015 -17.176 1.00 53.44 127 LEU A CA 1
ATOM 984 C C . LEU A 1 127 ? -13.073 9.310 -15.891 1.00 53.44 127 LEU A C 1
ATOM 986 O O . LEU A 1 127 ? -14.279 9.184 -15.687 1.00 53.44 127 LEU A O 1
ATOM 990 N N . GLN A 1 128 ? -12.177 8.829 -15.027 1.00 67.25 128 GLN A N 1
ATOM 991 C CA . GLN A 1 128 ? -12.510 8.055 -13.835 1.00 67.25 128 GLN A CA 1
ATOM 992 C C . GLN A 1 128 ? -12.075 8.786 -12.561 1.00 67.25 128 GLN A C 1
ATOM 994 O O . GLN A 1 128 ? -10.919 9.168 -12.385 1.00 67.25 128 GLN A O 1
ATOM 999 N N . GLN A 1 129 ? -13.019 8.964 -11.636 1.00 69.00 129 GLN A N 1
ATOM 1000 C CA . GLN A 1 129 ? -12.762 9.652 -10.376 1.00 69.00 129 GLN A CA 1
ATOM 1001 C C . GLN A 1 129 ? -11.766 8.861 -9.514 1.00 69.00 129 GLN A C 1
ATOM 1003 O O . GLN A 1 129 ? -11.928 7.654 -9.303 1.00 69.00 129 GLN A O 1
ATOM 1008 N N . LYS A 1 130 ? -10.743 9.551 -8.992 1.00 74.75 130 LYS A N 1
ATOM 1009 C CA . LYS A 1 130 ? -9.776 8.966 -8.056 1.00 74.75 130 LYS A CA 1
ATOM 1010 C C . LYS A 1 130 ? -10.500 8.547 -6.766 1.00 74.75 130 LYS A C 1
ATOM 1012 O O . LYS A 1 130 ? -11.269 9.353 -6.233 1.00 74.75 130 LYS A O 1
ATOM 1017 N N . PRO A 1 131 ? -10.264 7.332 -6.233 1.00 82.00 131 PRO A N 1
ATOM 1018 C CA . PRO A 1 131 ? -10.875 6.923 -4.978 1.00 82.00 131 PRO A CA 1
ATOM 1019 C C . PRO A 1 131 ? -10.417 7.847 -3.849 1.00 82.00 131 PRO A C 1
ATOM 1021 O O . PRO A 1 131 ? -9.224 8.102 -3.677 1.00 82.00 131 PRO A O 1
ATOM 1024 N N . VAL A 1 132 ? -11.367 8.316 -3.043 1.00 82.56 132 VAL A N 1
ATOM 1025 C CA . VAL A 1 132 ? -11.051 8.994 -1.785 1.00 82.56 132 VAL A CA 1
ATOM 1026 C C . VAL A 1 132 ? -10.713 7.922 -0.754 1.00 82.56 132 VAL A C 1
ATOM 1028 O O . VAL A 1 132 ? -11.489 6.987 -0.533 1.00 82.56 132 VAL A O 1
ATOM 1031 N N . VAL A 1 133 ? -9.538 8.037 -0.138 1.00 89.00 133 VAL A N 1
ATOM 1032 C CA . VAL A 1 133 ? -9.072 7.114 0.900 1.00 89.00 133 VAL A CA 1
ATOM 1033 C C . VAL A 1 133 ? -8.552 7.938 2.071 1.00 89.00 133 VAL A C 1
ATOM 1035 O O . VAL A 1 133 ? -7.567 8.663 1.948 1.00 89.00 133 VAL A O 1
ATOM 1038 N N . ALA A 1 134 ? -9.205 7.830 3.223 1.00 91.50 134 ALA A N 1
ATOM 1039 C CA . ALA A 1 134 ? -8.903 8.629 4.408 1.00 91.50 134 ALA A CA 1
ATOM 1040 C C . ALA A 1 134 ? -7.739 8.069 5.242 1.00 91.50 134 ALA A C 1
ATOM 1042 O O . ALA A 1 134 ? -7.812 8.016 6.469 1.00 91.50 134 ALA A O 1
ATOM 1043 N N . LEU A 1 135 ? -6.667 7.643 4.579 1.00 91.88 135 LEU A N 1
ATOM 1044 C CA . LEU A 1 135 ? -5.393 7.295 5.203 1.00 91.88 135 LEU A CA 1
ATOM 1045 C C . LEU A 1 135 ? -4.406 8.446 4.948 1.00 91.88 135 LEU A C 1
ATOM 1047 O O . LEU A 1 135 ? -4.454 9.069 3.888 1.00 91.88 135 LEU A O 1
ATOM 1051 N N . GLN A 1 136 ? -3.565 8.783 5.920 1.00 91.31 136 GLN A N 1
ATOM 1052 C CA . GLN A 1 136 ? -2.523 9.793 5.711 1.00 91.31 136 GLN A CA 1
ATOM 1053 C C . GLN A 1 136 ? -1.320 9.174 4.993 1.00 91.31 136 GLN A C 1
ATOM 1055 O O . GLN A 1 136 ? -1.113 7.960 5.060 1.00 91.31 136 GLN A O 1
ATOM 1060 N N . ASP A 1 137 ? -0.531 10.006 4.314 1.00 90.44 137 ASP A N 1
ATOM 1061 C CA . ASP A 1 137 ? 0.825 9.616 3.925 1.00 90.44 137 ASP A CA 1
ATOM 1062 C C . ASP A 1 137 ? 1.682 9.391 5.182 1.00 90.44 137 ASP A C 1
ATOM 1064 O O . ASP A 1 137 ? 1.541 10.122 6.168 1.00 90.44 137 ASP A O 1
ATOM 1068 N N . TYR A 1 138 ? 2.544 8.370 5.131 1.00 92.88 138 TYR A N 1
ATOM 1069 C CA . TYR A 1 138 ? 3.493 8.039 6.197 1.00 92.88 138 TYR A CA 1
ATOM 1070 C C . TYR A 1 138 ? 4.265 9.271 6.676 1.00 92.88 138 TYR A C 1
ATOM 1072 O O . TYR A 1 138 ? 4.893 9.973 5.878 1.00 92.88 138 TYR A O 1
ATOM 1080 N N . SER A 1 139 ? 4.265 9.488 7.990 1.00 92.31 139 SER A N 1
ATOM 1081 C CA . SER A 1 139 ? 5.088 10.496 8.650 1.00 92.31 139 SER A CA 1
ATOM 1082 C C . SER A 1 139 ? 5.523 10.018 10.033 1.00 92.31 139 SER A C 1
ATOM 1084 O O . SER A 1 139 ? 4.732 9.965 10.976 1.00 92.31 139 SER A O 1
ATOM 1086 N N . GLU A 1 140 ? 6.810 9.698 10.170 1.00 92.31 140 GLU A N 1
ATOM 1087 C CA . GLU A 1 140 ? 7.395 9.299 11.457 1.00 92.31 140 GLU A CA 1
ATOM 1088 C C . GLU A 1 140 ? 7.258 10.406 12.512 1.00 92.31 140 GLU A C 1
ATOM 1090 O O . GLU A 1 140 ? 6.936 10.136 13.667 1.00 92.31 140 GLU A O 1
ATOM 1095 N N . ALA A 1 141 ? 7.398 11.671 12.097 1.00 92.69 141 ALA A N 1
ATOM 1096 C CA . ALA A 1 141 ? 7.219 12.837 12.965 1.00 92.69 141 ALA A CA 1
ATOM 1097 C C . ALA A 1 141 ? 5.803 12.934 13.557 1.00 92.69 141 ALA A C 1
ATOM 1099 O O . ALA A 1 141 ? 5.603 13.533 14.611 1.00 92.69 141 ALA A O 1
ATOM 1100 N N . ASP A 1 142 ? 4.823 12.333 12.887 1.00 92.19 142 ASP A N 1
ATOM 1101 C CA . ASP A 1 142 ? 3.434 12.285 13.322 1.00 92.19 142 ASP A CA 1
ATOM 1102 C C . ASP A 1 142 ? 3.065 10.985 14.062 1.00 92.19 142 ASP A C 1
ATOM 1104 O O . ASP A 1 142 ? 1.891 10.758 14.373 1.00 92.19 142 ASP A O 1
ATOM 1108 N N . GLY A 1 143 ? 4.052 10.130 14.347 1.00 91.31 143 GLY A N 1
ATOM 1109 C CA . GLY A 1 143 ? 3.873 8.880 15.083 1.00 91.31 143 GLY A CA 1
ATOM 1110 C C . GLY A 1 143 ? 3.496 7.670 14.225 1.00 91.31 143 GLY A C 1
ATOM 1111 O O . GLY A 1 143 ? 3.085 6.646 14.780 1.00 91.31 143 GLY A O 1
ATOM 1112 N N . ASP A 1 144 ? 3.622 7.757 12.897 1.00 96.56 144 ASP A N 1
ATOM 1113 C CA . ASP A 1 144 ? 3.617 6.566 12.043 1.00 96.56 144 ASP A CA 1
ATOM 1114 C C . ASP A 1 144 ? 4.924 5.777 12.229 1.00 96.56 144 ASP A C 1
ATOM 1116 O O . ASP A 1 144 ? 5.922 6.297 12.724 1.00 96.56 144 ASP A O 1
ATOM 1120 N N . GLY A 1 145 ? 4.926 4.499 11.853 1.00 96.31 145 GLY A N 1
ATOM 1121 C CA . GLY A 1 145 ? 6.092 3.637 12.059 1.00 96.31 145 GLY A CA 1
ATOM 1122 C C . GLY A 1 145 ? 6.349 2.699 10.894 1.00 96.31 145 GLY A C 1
ATOM 1123 O O . GLY A 1 145 ? 5.406 2.195 10.279 1.00 96.31 145 GLY A O 1
ATOM 1124 N N . ILE A 1 146 ? 7.625 2.444 10.614 1.00 96.94 146 ILE A N 1
ATOM 1125 C CA . ILE A 1 146 ? 8.068 1.450 9.640 1.00 96.94 146 ILE A CA 1
ATOM 1126 C C . ILE A 1 146 ? 9.026 0.453 10.295 1.00 96.94 146 ILE A C 1
ATOM 1128 O O . ILE A 1 146 ? 9.889 0.814 11.091 1.00 96.94 146 ILE A O 1
ATOM 1132 N N . PHE A 1 147 ? 8.838 -0.832 10.002 1.00 95.88 147 PHE A N 1
ATOM 1133 C CA . PHE A 1 147 ? 9.524 -1.933 10.674 1.00 95.88 147 PHE A CA 1
ATOM 1134 C C . PHE A 1 147 ? 9.829 -3.067 9.692 1.00 95.88 147 PHE A C 1
ATOM 1136 O O . PHE A 1 147 ? 9.178 -3.198 8.655 1.00 95.88 147 PHE A O 1
ATOM 1143 N N . ASN A 1 148 ? 10.755 -3.955 10.070 1.00 97.12 148 ASN A N 1
ATOM 1144 C CA . ASN A 1 148 ? 11.048 -5.211 9.360 1.00 97.12 148 ASN A CA 1
ATOM 1145 C C . ASN A 1 148 ? 11.350 -5.034 7.864 1.00 97.12 148 ASN A C 1
ATOM 1147 O O . ASN A 1 148 ? 10.946 -5.853 7.027 1.00 97.12 148 ASN A O 1
ATOM 1151 N N . GLU A 1 149 ? 12.044 -3.944 7.557 1.00 97.25 149 GLU A N 1
ATOM 1152 C CA . GLU A 1 149 ? 12.374 -3.528 6.206 1.00 97.25 149 GLU A CA 1
ATOM 1153 C C . GLU A 1 149 ? 13.349 -4.522 5.562 1.00 97.25 149 GLU A C 1
ATOM 1155 O O . GLU A 1 149 ? 14.308 -4.981 6.187 1.00 97.25 149 GLU A O 1
ATOM 1160 N N . LEU A 1 150 ? 13.097 -4.858 4.304 1.00 96.94 150 LEU A N 1
ATOM 1161 C CA . LEU A 1 150 ? 13.953 -5.691 3.474 1.00 96.94 150 LEU A CA 1
ATOM 1162 C C . LEU A 1 150 ? 14.035 -5.052 2.093 1.00 96.94 150 LEU A C 1
ATOM 1164 O O . LEU A 1 150 ? 13.012 -4.924 1.418 1.00 96.94 150 LEU A O 1
ATOM 1168 N N . HIS A 1 151 ? 15.245 -4.668 1.698 1.00 95.12 151 HIS A N 1
ATOM 1169 C CA . HIS A 1 151 ? 15.567 -4.012 0.429 1.00 95.12 151 HIS A CA 1
ATOM 1170 C C . HIS A 1 151 ? 14.641 -2.832 0.074 1.00 95.12 151 HIS A C 1
ATOM 1172 O O . HIS A 1 151 ? 14.286 -2.666 -1.088 1.00 95.12 151 HIS A O 1
ATOM 1178 N N . MET A 1 152 ? 14.210 -2.023 1.053 1.00 93.81 152 MET A N 1
ATOM 1179 C CA . MET A 1 152 ? 13.239 -0.930 0.843 1.00 93.81 152 MET A CA 1
ATOM 1180 C C . MET A 1 152 ? 13.849 0.363 0.278 1.00 93.81 152 MET A C 1
ATOM 1182 O O . MET A 1 152 ? 13.140 1.356 0.125 1.00 93.81 152 MET A O 1
ATOM 1186 N N . ASN A 1 153 ? 15.134 0.345 -0.082 1.00 91.25 153 ASN A N 1
ATOM 1187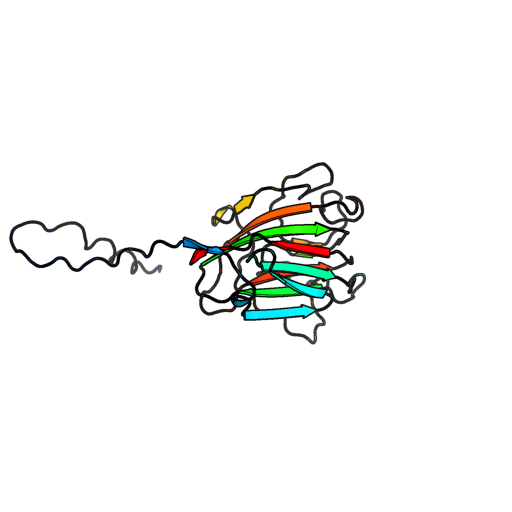 C CA . ASN A 1 153 ? 15.783 1.394 -0.873 1.00 91.25 153 ASN A CA 1
ATOM 1188 C C . ASN A 1 153 ? 16.531 0.810 -2.078 1.00 91.25 153 ASN A C 1
ATOM 1190 O O . ASN A 1 153 ? 16.344 1.273 -3.197 1.00 91.25 153 ASN A O 1
ATOM 1194 N N . SER A 1 154 ? 17.316 -0.254 -1.901 1.00 88.06 154 SER A N 1
ATOM 1195 C CA . SER A 1 154 ? 18.013 -0.914 -3.014 1.00 88.06 154 SER A CA 1
ATOM 1196 C C . SER A 1 154 ? 18.269 -2.395 -2.727 1.00 88.06 154 SER A C 1
ATOM 1198 O O . SER A 1 154 ? 17.966 -2.881 -1.639 1.00 88.06 154 SER A O 1
ATOM 1200 N N . LEU A 1 155 ? 18.875 -3.106 -3.686 1.00 87.25 155 LEU A N 1
ATOM 1201 C CA . LEU A 1 155 ? 19.297 -4.509 -3.535 1.00 87.25 155 LEU A CA 1
ATOM 1202 C C . LEU A 1 155 ? 20.172 -4.788 -2.308 1.00 87.25 155 LEU A C 1
ATOM 1204 O O . LEU A 1 155 ? 20.189 -5.912 -1.821 1.00 87.25 155 LEU A O 1
ATOM 1208 N N . THR A 1 156 ? 20.929 -3.797 -1.843 1.00 89.81 156 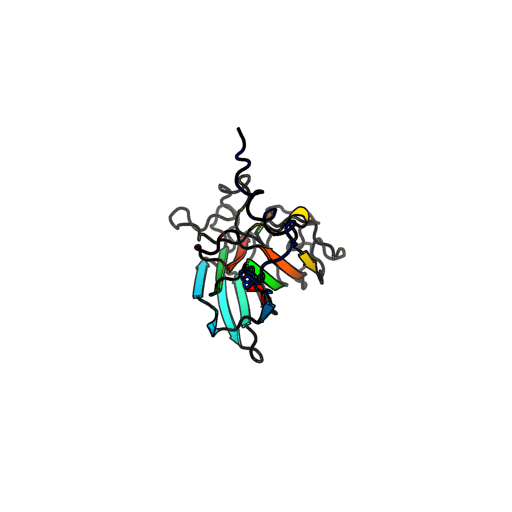THR A N 1
ATOM 1209 C CA . THR A 1 156 ? 21.886 -3.949 -0.737 1.00 89.81 156 THR A CA 1
ATOM 1210 C C . THR A 1 156 ? 21.551 -3.067 0.461 1.00 89.81 156 THR A C 1
ATOM 1212 O O . THR A 1 156 ? 22.212 -3.164 1.492 1.00 89.81 156 THR A O 1
ATOM 1215 N N . ASN A 1 157 ? 20.519 -2.224 0.356 1.00 92.19 157 ASN A N 1
ATOM 1216 C CA . ASN A 1 157 ? 20.083 -1.346 1.430 1.00 92.19 157 ASN A CA 1
ATOM 1217 C C . ASN A 1 157 ? 18.650 -1.668 1.855 1.00 92.19 157 ASN A C 1
ATOM 1219 O O . ASN A 1 157 ? 17.681 -1.425 1.129 1.00 92.19 157 ASN A O 1
ATOM 1223 N N . ASN A 1 158 ? 18.530 -2.178 3.079 1.00 95.06 158 ASN A N 1
ATOM 1224 C CA . ASN A 1 158 ? 17.249 -2.550 3.658 1.00 95.06 158 ASN A CA 1
ATOM 1225 C C . ASN A 1 158 ? 16.386 -1.361 4.064 1.00 95.06 158 ASN A C 1
ATOM 1227 O O . ASN A 1 158 ? 15.173 -1.523 4.102 1.00 95.06 158 ASN A O 1
ATOM 1231 N N . LYS A 1 159 ? 16.979 -0.203 4.361 1.00 95.12 159 LYS A N 1
ATOM 1232 C CA . LYS A 1 159 ? 16.277 0.934 4.958 1.00 95.12 159 LYS A CA 1
ATOM 1233 C C . LYS A 1 159 ? 15.423 1.674 3.949 1.00 95.12 159 LYS A C 1
ATOM 1235 O O . LYS A 1 159 ? 15.922 2.064 2.908 1.00 95.12 159 LYS A O 1
ATOM 1240 N N . PHE A 1 160 ? 14.161 1.893 4.278 1.00 92.38 160 PHE A N 1
ATOM 1241 C CA . PHE A 1 160 ? 13.268 2.813 3.602 1.00 92.38 160 PHE A CA 1
ATOM 1242 C C . PHE A 1 160 ? 13.775 4.239 3.793 1.00 92.38 160 PHE A C 1
ATOM 1244 O O . PHE A 1 160 ? 14.242 4.624 4.862 1.00 92.38 160 PHE A O 1
ATOM 1251 N N . ASP A 1 161 ? 13.674 5.037 2.742 1.00 88.44 161 ASP A N 1
ATOM 1252 C CA . ASP A 1 161 ? 14.187 6.408 2.715 1.00 88.44 161 ASP A CA 1
ATOM 1253 C C . ASP A 1 161 ? 13.132 7.462 3.089 1.00 88.44 161 ASP A C 1
ATOM 1255 O O . ASP A 1 161 ? 13.356 8.660 2.922 1.00 88.44 161 ASP A O 1
ATOM 1259 N N . GLY A 1 162 ? 11.964 7.019 3.563 1.00 88.38 162 GLY A N 1
ATOM 1260 C CA . GLY A 1 162 ? 10.841 7.880 3.930 1.00 88.38 162 GLY A CA 1
ATOM 1261 C C . GLY A 1 162 ? 9.970 8.325 2.752 1.00 88.38 162 GLY A C 1
ATOM 1262 O O . GLY A 1 162 ? 8.926 8.941 2.971 1.00 88.38 162 GLY A O 1
ATOM 1263 N N . ARG A 1 163 ? 10.335 8.015 1.500 1.00 88.56 163 ARG A N 1
ATOM 1264 C CA . ARG A 1 163 ? 9.550 8.412 0.326 1.00 88.56 163 ARG A CA 1
ATOM 1265 C C . ARG A 1 163 ? 8.426 7.414 0.077 1.00 88.56 163 ARG A C 1
ATOM 1267 O O . ARG A 1 163 ? 8.637 6.314 -0.413 1.00 88.56 163 ARG A O 1
ATOM 1274 N N . VAL A 1 164 ? 7.195 7.843 0.330 1.00 88.94 164 VAL A N 1
ATOM 1275 C CA . VAL A 1 164 ? 5.963 7.090 0.009 1.00 88.94 164 VAL A CA 1
ATOM 1276 C C . VAL A 1 164 ? 5.594 7.094 -1.472 1.00 88.94 164 VAL A C 1
ATOM 1278 O O . VAL A 1 164 ? 4.632 6.455 -1.891 1.00 88.94 164 VAL A O 1
ATOM 1281 N N . TYR A 1 165 ? 6.339 7.843 -2.273 1.00 87.25 165 TYR A N 1
ATOM 1282 C CA . TYR A 1 165 ? 6.085 8.041 -3.685 1.00 87.25 165 TYR A CA 1
ATOM 1283 C C . TYR A 1 165 ? 7.397 8.159 -4.435 1.00 87.25 165 TYR A C 1
ATOM 1285 O O . TYR A 1 165 ? 8.330 8.831 -3.977 1.00 87.25 165 TYR A O 1
ATOM 1293 N N . ARG A 1 166 ? 7.408 7.614 -5.648 1.00 88.00 166 ARG A N 1
ATOM 1294 C CA . ARG A 1 166 ? 8.503 7.804 -6.578 1.00 88.00 166 ARG A CA 1
ATOM 1295 C C . ARG A 1 166 ? 8.068 7.591 -8.020 1.00 88.00 166 ARG A C 1
ATOM 1297 O O . ARG A 1 166 ? 7.191 6.779 -8.280 1.00 88.00 166 ARG A O 1
ATOM 1304 N N . CYS A 1 167 ? 8.683 8.306 -8.957 1.00 84.56 167 CYS A N 1
ATOM 1305 C CA . CYS A 1 167 ? 8.497 8.082 -10.391 1.00 84.56 167 CYS A CA 1
ATOM 1306 C C . CYS A 1 167 ? 9.754 8.528 -11.132 1.00 84.56 167 CYS A C 1
ATOM 1308 O O . CYS A 1 167 ? 9.839 9.651 -11.624 1.00 84.56 167 CYS A O 1
ATOM 1310 N N . ASP A 1 168 ? 10.766 7.666 -11.101 1.00 84.94 168 ASP A N 1
ATOM 1311 C CA . ASP A 1 168 ? 12.066 7.886 -11.728 1.00 84.94 168 ASP A CA 1
ATOM 1312 C C . ASP A 1 168 ? 12.804 6.547 -11.919 1.00 84.94 168 ASP A C 1
ATOM 1314 O O . ASP A 1 168 ? 12.413 5.511 -11.371 1.00 84.94 168 ASP A O 1
ATOM 1318 N N . ASN A 1 169 ? 13.902 6.587 -12.674 1.00 82.31 169 ASN A N 1
ATOM 1319 C CA . ASN A 1 169 ? 14.727 5.421 -12.990 1.00 82.31 169 ASN A CA 1
ATOM 1320 C C . ASN A 1 169 ? 16.048 5.378 -12.193 1.00 82.31 169 ASN A C 1
ATOM 1322 O O . ASN A 1 169 ? 17.013 4.752 -12.641 1.00 82.31 169 ASN A O 1
ATOM 1326 N N . ASN A 1 170 ? 16.153 6.054 -11.038 1.00 86.94 170 ASN A N 1
ATOM 1327 C CA . ASN A 1 170 ? 17.417 6.053 -10.292 1.00 86.94 170 ASN A CA 1
ATOM 1328 C C . ASN A 1 170 ? 17.632 4.723 -9.544 1.00 86.94 170 ASN A C 1
ATOM 1330 O O . ASN A 1 170 ? 16.696 3.997 -9.215 1.00 86.94 170 ASN A O 1
ATOM 1334 N N . ARG A 1 171 ? 18.898 4.393 -9.258 1.00 82.94 171 ARG A N 1
ATOM 1335 C CA . ARG A 1 171 ? 19.299 3.093 -8.683 1.00 82.94 171 ARG A CA 1
ATOM 1336 C C . ARG A 1 171 ? 18.828 2.852 -7.250 1.00 82.94 171 ARG A C 1
ATOM 1338 O O . ARG A 1 171 ? 18.720 1.706 -6.843 1.00 82.94 171 ARG A O 1
ATOM 1345 N N . ASP A 1 172 ? 18.544 3.897 -6.492 1.00 86.44 172 ASP A N 1
ATOM 1346 C CA . ASP A 1 172 ? 17.960 3.817 -5.149 1.00 86.44 172 ASP A CA 1
ATOM 1347 C C . ASP A 1 172 ? 16.430 3.643 -5.193 1.00 86.44 172 ASP A C 1
ATOM 1349 O O . ASP A 1 172 ? 15.761 3.814 -4.177 1.00 86.44 172 ASP A O 1
ATOM 1353 N N . ASN A 1 173 ? 15.839 3.398 -6.374 1.00 90.31 173 ASN A N 1
ATOM 1354 C CA . ASN A 1 173 ? 14.428 3.049 -6.521 1.00 90.31 173 ASN A CA 1
ATOM 1355 C C . ASN A 1 173 ? 14.271 1.581 -6.173 1.00 90.31 173 ASN A C 1
ATOM 1357 O O . ASN A 1 173 ? 14.552 0.718 -7.008 1.00 90.31 173 ASN A O 1
ATOM 1361 N N . PHE A 1 174 ? 13.799 1.297 -4.963 1.00 92.12 174 PHE A N 1
ATOM 1362 C CA . PHE A 1 174 ? 13.753 -0.069 -4.466 1.00 92.12 174 PHE A CA 1
ATOM 1363 C C . PHE A 1 174 ? 13.050 -1.022 -5.435 1.00 92.12 174 PHE A C 1
ATOM 1365 O O . PHE A 1 174 ? 13.534 -2.134 -5.622 1.00 92.12 174 PHE A O 1
ATOM 1372 N N . TRP A 1 175 ? 11.980 -0.581 -6.108 1.00 91.31 175 TRP A N 1
ATOM 1373 C CA . TRP A 1 175 ? 11.164 -1.396 -7.013 1.00 91.31 175 TRP A CA 1
ATOM 1374 C C . TRP A 1 175 ? 11.600 -1.330 -8.485 1.00 91.31 175 TRP A C 1
ATOM 1376 O O . TRP A 1 175 ? 10.923 -1.867 -9.352 1.00 91.31 175 TRP A O 1
ATOM 1386 N N . HIS A 1 176 ? 12.718 -0.684 -8.808 1.00 89.06 176 HIS A N 1
ATOM 1387 C CA . HIS A 1 176 ? 13.196 -0.587 -10.188 1.00 89.06 176 HIS A CA 1
ATOM 1388 C C . HIS A 1 176 ? 13.806 -1.903 -10.692 1.00 89.06 176 HIS A C 1
ATOM 1390 O O . HIS A 1 176 ? 14.426 -2.640 -9.926 1.00 89.06 176 HIS A O 1
ATOM 1396 N N . THR A 1 177 ? 13.712 -2.164 -12.002 1.00 86.94 177 THR A N 1
ATOM 1397 C CA . THR A 1 177 ? 14.210 -3.397 -12.648 1.00 86.94 177 THR A CA 1
ATOM 1398 C C . THR A 1 177 ? 15.709 -3.633 -12.427 1.00 86.94 177 THR A C 1
ATOM 1400 O O . THR A 1 177 ? 16.135 -4.764 -12.232 1.00 86.94 177 THR A O 1
ATOM 1403 N N . ASN A 1 178 ? 16.524 -2.572 -12.369 1.00 85.69 178 ASN A N 1
ATOM 1404 C CA . ASN A 1 178 ? 17.960 -2.688 -12.043 1.00 85.69 178 ASN A CA 1
ATOM 1405 C C . ASN A 1 178 ? 18.227 -3.202 -10.619 1.00 85.69 178 ASN A C 1
ATOM 1407 O O . ASN A 1 178 ? 19.328 -3.669 -10.343 1.00 85.69 178 ASN A O 1
ATOM 1411 N N . ASN A 1 179 ? 17.239 -3.120 -9.725 1.00 84.94 179 ASN A N 1
ATOM 1412 C CA . ASN A 1 179 ? 17.290 -3.741 -8.408 1.00 84.94 179 ASN A CA 1
ATOM 1413 C C . ASN A 1 179 ? 16.726 -5.181 -8.422 1.00 84.94 179 ASN A C 1
ATOM 1415 O O . ASN A 1 179 ? 16.431 -5.740 -7.370 1.00 84.94 179 ASN A O 1
ATOM 1419 N N . GLY A 1 180 ? 16.559 -5.787 -9.602 1.00 83.00 180 GLY A N 1
ATOM 1420 C CA . GLY A 1 180 ? 16.069 -7.153 -9.802 1.00 83.00 180 GLY A CA 1
ATOM 1421 C C . GLY A 1 180 ? 14.605 -7.367 -9.407 1.00 83.00 180 GLY A C 1
ATOM 1422 O O . GLY A 1 180 ? 13.920 -6.455 -8.949 1.00 83.00 180 GLY A O 1
ATOM 1423 N N . ASP A 1 181 ? 14.130 -8.609 -9.512 1.00 83.25 181 ASP A N 1
ATOM 1424 C CA . ASP A 1 181 ? 12.738 -8.997 -9.206 1.00 83.25 181 ASP A CA 1
ATOM 1425 C C . ASP A 1 181 ? 12.556 -9.576 -7.790 1.00 83.25 181 ASP A C 1
ATOM 1427 O O . ASP A 1 181 ? 11.530 -10.181 -7.459 1.00 83.25 181 ASP A O 1
ATOM 1431 N N . GLY A 1 182 ? 13.568 -9.393 -6.937 1.00 87.25 182 GLY A N 1
ATOM 1432 C CA . GLY A 1 182 ? 13.615 -9.918 -5.575 1.00 87.25 182 GLY A CA 1
ATOM 1433 C C . GLY A 1 182 ? 12.487 -9.424 -4.662 1.00 87.25 182 GLY A C 1
ATOM 1434 O O . GLY A 1 182 ? 11.751 -8.483 -4.962 1.00 87.25 182 GLY A O 1
ATOM 1435 N N . LEU A 1 183 ? 12.354 -10.070 -3.504 1.00 94.69 183 LEU A N 1
ATOM 1436 C CA . LEU A 1 183 ? 11.411 -9.631 -2.477 1.00 94.69 183 LEU A CA 1
ATOM 1437 C C . LEU A 1 183 ? 11.872 -8.298 -1.877 1.00 94.69 183 LEU A C 1
ATOM 1439 O O . LEU A 1 183 ? 12.999 -8.211 -1.387 1.00 94.69 183 LEU A O 1
ATOM 1443 N N . ARG A 1 184 ? 10.967 -7.319 -1.827 1.00 95.81 184 ARG A N 1
ATOM 1444 C CA . ARG A 1 184 ? 11.058 -6.190 -0.890 1.00 95.81 184 ARG A CA 1
ATOM 1445 C C . ARG A 1 184 ? 9.910 -6.239 0.086 1.00 95.81 184 ARG A C 1
ATOM 1447 O O . ARG A 1 184 ? 8.848 -6.772 -0.237 1.00 95.81 184 ARG A O 1
ATOM 1454 N N . ARG A 1 185 ? 10.114 -5.717 1.287 1.00 97.50 185 ARG A N 1
ATOM 1455 C CA . ARG A 1 185 ? 9.097 -5.796 2.332 1.00 97.50 185 ARG A CA 1
ATOM 1456 C C . ARG A 1 185 ? 9.257 -4.693 3.354 1.00 97.50 185 ARG A C 1
ATOM 1458 O O . ARG A 1 185 ? 10.371 -4.433 3.788 1.00 97.50 185 ARG A O 1
ATOM 1465 N N . ALA A 1 186 ? 8.138 -4.168 3.834 1.00 97.88 186 ALA A N 1
ATOM 1466 C CA . ALA A 1 186 ? 8.089 -3.450 5.100 1.00 97.88 186 ALA A CA 1
ATOM 1467 C C . ALA A 1 186 ? 6.782 -3.740 5.837 1.00 97.88 186 ALA A C 1
ATOM 1469 O O . ALA A 1 186 ? 5.750 -4.024 5.226 1.00 97.88 186 ALA A O 1
ATOM 1470 N N . THR A 1 187 ? 6.827 -3.640 7.159 1.00 98.38 187 THR A N 1
ATOM 1471 C CA . THR A 1 187 ? 5.639 -3.455 7.987 1.00 98.38 187 THR A CA 1
ATOM 1472 C C . THR A 1 187 ? 5.464 -1.972 8.239 1.00 98.38 187 THR A C 1
ATOM 1474 O O . THR A 1 187 ? 6.380 -1.336 8.749 1.00 98.38 187 THR A O 1
ATOM 1477 N N . VAL A 1 188 ? 4.292 -1.433 7.930 1.00 98.06 188 VAL A N 1
ATOM 1478 C CA . VAL A 1 188 ? 3.970 -0.023 8.148 1.00 98.06 188 VAL A CA 1
ATOM 1479 C C . VAL A 1 188 ? 2.813 0.107 9.127 1.00 98.06 188 VAL A C 1
ATOM 1481 O O . VAL A 1 188 ? 1.920 -0.742 9.162 1.00 98.06 188 VAL A O 1
ATOM 1484 N N . MET A 1 189 ? 2.834 1.166 9.924 1.00 97.94 189 MET A N 1
ATOM 1485 C CA . MET A 1 189 ? 1.741 1.627 10.765 1.00 97.94 189 MET A CA 1
ATOM 1486 C C . MET A 1 189 ? 1.373 3.043 10.335 1.00 97.94 189 MET A C 1
ATOM 1488 O O . MET A 1 189 ? 2.242 3.906 10.323 1.00 97.94 189 MET A O 1
ATOM 1492 N N . LEU A 1 190 ? 0.109 3.257 9.975 1.00 97.00 190 LEU A N 1
ATOM 1493 C CA . LEU A 1 190 ? -0.376 4.496 9.374 1.00 97.00 190 LEU A CA 1
ATOM 1494 C C . LEU A 1 190 ? -1.623 5.003 10.086 1.00 97.00 190 LEU A C 1
ATOM 1496 O O . LEU A 1 190 ? -2.538 4.233 10.405 1.00 97.00 190 LEU A O 1
ATOM 1500 N N . ARG A 1 191 ? -1.6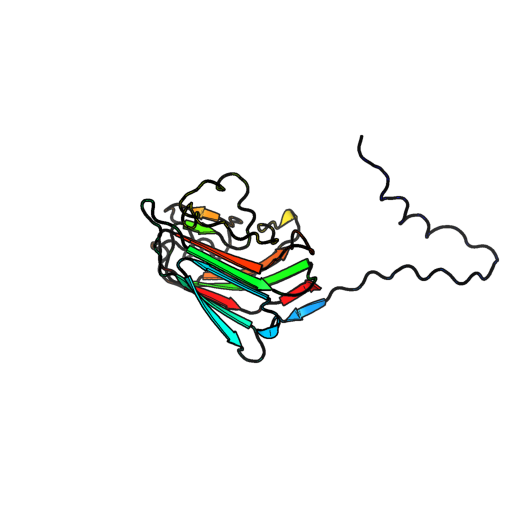81 6.315 10.282 1.00 95.69 191 ARG A N 1
ATOM 1501 C CA . ARG A 1 191 ? -2.826 7.029 10.849 1.00 95.69 191 ARG A CA 1
ATOM 1502 C C . ARG A 1 191 ? -3.955 7.266 9.839 1.00 95.69 191 ARG A C 1
ATOM 1504 O O . ARG A 1 191 ? -3.751 7.553 8.655 1.00 95.69 191 ARG A O 1
ATOM 1511 N N . ARG A 1 192 ? -5.187 7.185 10.338 1.00 94.44 192 ARG A N 1
ATOM 1512 C CA . ARG A 1 192 ? -6.410 7.528 9.607 1.00 94.44 192 ARG A CA 1
ATOM 1513 C C . ARG A 1 192 ? -6.681 9.025 9.718 1.00 94.44 192 ARG A C 1
ATOM 1515 O O . ARG A 1 192 ? -6.641 9.585 10.808 1.00 94.44 192 ARG A O 1
ATOM 1522 N N . ARG A 1 193 ? -7.010 9.664 8.598 1.00 91.12 193 ARG A N 1
ATOM 1523 C CA . ARG A 1 193 ? -7.327 11.099 8.533 1.00 91.12 193 ARG A CA 1
ATOM 1524 C C . ARG A 1 193 ? -8.708 11.424 9.099 1.00 91.12 193 ARG A C 1
ATOM 1526 O O . ARG A 1 193 ? -8.876 12.443 9.755 1.00 91.12 193 ARG A O 1
ATOM 1533 N N . SER A 1 194 ? -9.700 10.586 8.803 1.00 89.56 194 SER A N 1
ATOM 1534 C CA . SER A 1 194 ? -11.097 10.822 9.170 1.00 89.56 194 SER A CA 1
ATOM 1535 C C . SER A 1 194 ? -11.801 9.518 9.522 1.00 89.56 194 SER A C 1
ATOM 1537 O O . SER A 1 194 ? -11.694 8.537 8.786 1.00 89.56 194 SER A O 1
ATOM 1539 N N . LEU A 1 195 ? -12.550 9.524 10.629 1.00 89.94 195 LEU A N 1
ATOM 1540 C CA . LEU A 1 195 ? -13.392 8.401 11.054 1.00 89.94 195 LEU A CA 1
ATOM 1541 C C . LEU A 1 195 ? -14.687 8.289 10.236 1.00 89.94 195 LEU A C 1
ATOM 1543 O O . LEU A 1 195 ? -15.245 7.200 10.136 1.00 89.94 195 LEU A O 1
ATOM 1547 N N . THR A 1 196 ? -15.142 9.383 9.621 1.00 89.38 196 THR A N 1
ATOM 1548 C CA . THR A 1 196 ? -16.393 9.422 8.845 1.00 89.38 196 THR A CA 1
ATOM 1549 C C . THR A 1 196 ? -16.197 9.039 7.379 1.00 89.38 196 THR A C 1
ATOM 1551 O O . THR A 1 196 ? -17.145 8.640 6.707 1.00 89.38 196 THR A O 1
ATOM 1554 N N . GLU A 1 197 ? -14.966 9.119 6.877 1.00 91.56 197 GLU A N 1
ATOM 1555 C CA . GLU A 1 197 ? -14.613 8.752 5.507 1.00 91.56 197 GLU A CA 1
ATOM 1556 C C . GLU A 1 197 ? -14.092 7.311 5.425 1.00 91.56 197 GLU A C 1
ATOM 1558 O O . GLU A 1 197 ? -13.505 6.775 6.370 1.00 91.56 197 GLU A O 1
ATOM 1563 N N . ASN A 1 198 ? -14.246 6.681 4.259 1.00 93.31 198 ASN A N 1
ATOM 1564 C CA . ASN A 1 198 ? -13.685 5.355 4.017 1.00 93.31 198 ASN A CA 1
ATOM 1565 C C . ASN A 1 198 ? -12.153 5.406 4.034 1.00 93.31 198 ASN A C 1
ATOM 1567 O O . ASN A 1 198 ? -11.540 6.184 3.305 1.00 93.31 198 ASN A O 1
ATOM 1571 N N . ALA A 1 199 ? -11.533 4.525 4.814 1.00 94.69 199 ALA A N 1
ATOM 1572 C CA . ALA A 1 199 ? -10.088 4.356 4.849 1.00 94.69 199 ALA A CA 1
ATOM 1573 C C . ALA A 1 199 ? -9.712 2.901 4.563 1.00 94.69 199 ALA A C 1
ATOM 1575 O O . ALA A 1 199 ? -10.493 1.971 4.786 1.00 94.69 199 ALA A O 1
ATOM 1576 N N . GLY A 1 200 ? -8.520 2.711 4.016 1.00 95.00 200 GLY A N 1
ATOM 1577 C CA . GLY A 1 200 ? -8.097 1.427 3.496 1.00 95.00 200 GLY A CA 1
ATOM 1578 C C . GLY A 1 200 ? -6.650 1.440 3.049 1.00 95.00 200 GLY A C 1
ATOM 1579 O O . GLY A 1 200 ? -5.999 2.482 3.035 1.00 95.00 200 GLY A O 1
ATOM 1580 N N . ILE A 1 201 ? -6.171 0.260 2.682 1.00 96.50 201 ILE A N 1
ATOM 1581 C CA . ILE A 1 201 ? -4.813 0.061 2.185 1.00 96.50 201 ILE A CA 1
ATOM 1582 C C . ILE A 1 201 ? -4.818 0.356 0.690 1.00 96.50 201 ILE A C 1
ATOM 1584 O O . ILE A 1 201 ? -5.674 -0.170 -0.023 1.00 96.50 201 ILE A O 1
ATOM 1588 N N . VAL A 1 202 ? -3.886 1.192 0.234 1.00 93.06 202 VAL A N 1
ATOM 1589 C CA . VAL A 1 202 ? -3.773 1.633 -1.160 1.00 93.06 202 VAL A CA 1
ATOM 1590 C C . VAL A 1 202 ? -2.382 1.346 -1.710 1.00 93.06 202 VAL A C 1
ATOM 1592 O O . VAL A 1 202 ? -1.379 1.423 -1.000 1.00 93.06 202 VAL A O 1
ATOM 1595 N N . THR A 1 203 ? -2.319 0.992 -2.987 1.00 93.56 203 THR A N 1
ATOM 1596 C CA . THR A 1 203 ? -1.075 0.864 -3.748 1.00 93.56 203 THR A CA 1
ATOM 1597 C C . THR A 1 203 ? -1.330 1.357 -5.162 1.00 93.56 203 THR A C 1
ATOM 1599 O O . THR A 1 203 ? -2.280 0.914 -5.810 1.00 93.56 203 THR A O 1
ATOM 1602 N N . GLU A 1 204 ? -0.504 2.292 -5.622 1.00 90.81 204 GLU A N 1
ATOM 1603 C CA . GLU A 1 204 ? -0.539 2.835 -6.980 1.00 90.81 204 GLU A CA 1
ATOM 1604 C C . GLU A 1 204 ? 0.802 2.518 -7.661 1.00 90.81 204 GLU A C 1
ATOM 1606 O O . GLU A 1 204 ? 1.857 2.623 -7.035 1.00 90.81 204 GLU A O 1
ATOM 1611 N N . THR A 1 205 ? 0.781 2.102 -8.925 1.00 90.75 205 THR A N 1
ATOM 1612 C CA . THR A 1 205 ? 1.985 1.740 -9.694 1.00 90.75 205 THR A CA 1
ATOM 1613 C C . THR A 1 205 ? 1.838 2.125 -11.161 1.00 90.75 205 THR A C 1
ATOM 1615 O O . THR A 1 205 ? 0.729 2.191 -11.680 1.00 90.75 205 THR A O 1
ATOM 1618 N N . SER A 1 206 ? 2.957 2.368 -11.831 1.00 89.31 206 SER A N 1
ATOM 1619 C CA . SER A 1 206 ? 3.071 2.558 -13.274 1.00 89.31 206 SER A CA 1
ATOM 1620 C C . SER A 1 206 ? 4.514 2.285 -13.712 1.00 89.31 206 SER A C 1
ATOM 1622 O O . SER A 1 206 ? 5.424 2.163 -12.886 1.00 89.31 206 SER A O 1
ATOM 1624 N N . CYS A 1 207 ? 4.732 2.169 -15.015 1.00 89.12 207 CYS A N 1
ATOM 1625 C CA . CYS A 1 207 ? 5.969 1.715 -15.630 1.00 89.12 207 CYS A CA 1
ATOM 1626 C C . CYS A 1 207 ? 6.451 0.376 -15.057 1.00 89.12 207 CYS A C 1
ATOM 1628 O O . CYS A 1 207 ? 7.600 0.245 -14.633 1.00 89.12 207 CYS A O 1
ATOM 1630 N N . GLY A 1 208 ? 5.543 -0.598 -15.012 1.00 90.75 208 GLY A N 1
ATOM 1631 C CA . GLY A 1 208 ? 5.820 -1.979 -14.649 1.00 90.75 208 GLY A CA 1
ATOM 1632 C C . GLY A 1 208 ? 4.550 -2.801 -14.449 1.00 90.75 208 GLY A C 1
ATOM 1633 O O . GLY A 1 208 ? 3.440 -2.272 -14.405 1.00 90.75 208 GLY A O 1
ATOM 1634 N N . THR A 1 209 ? 4.717 -4.111 -14.302 1.00 93.62 209 THR A N 1
ATOM 1635 C CA . THR A 1 209 ? 3.632 -5.051 -13.974 1.00 93.62 209 THR A CA 1
ATOM 1636 C C . THR A 1 209 ? 3.995 -5.854 -12.731 1.00 93.62 209 THR A C 1
ATOM 1638 O O . THR A 1 209 ? 4.172 -7.075 -12.805 1.00 93.62 209 THR A O 1
ATOM 1641 N N . PRO A 1 210 ? 4.205 -5.190 -11.584 1.00 95.06 210 PRO A N 1
ATOM 1642 C CA . PRO A 1 210 ? 4.659 -5.893 -10.407 1.00 95.06 210 PRO A CA 1
ATOM 1643 C C . PRO A 1 210 ? 3.521 -6.660 -9.724 1.00 95.06 210 PRO A C 1
ATOM 1645 O O . PRO A 1 210 ? 2.339 -6.552 -10.068 1.00 95.06 210 PRO A O 1
ATOM 1648 N N . SER A 1 211 ? 3.875 -7.405 -8.683 1.00 97.00 211 SER A N 1
ATOM 1649 C CA . SER A 1 211 ? 2.904 -7.986 -7.763 1.00 97.00 211 SER A CA 1
ATOM 1650 C C . SER A 1 211 ? 3.227 -7.620 -6.326 1.00 97.00 211 SER A C 1
ATOM 1652 O O . SER A 1 211 ? 4.363 -7.282 -5.975 1.00 97.00 211 SER A O 1
ATOM 1654 N N . TYR A 1 212 ? 2.204 -7.659 -5.483 1.00 97.75 212 TYR A N 1
ATOM 1655 C CA . TYR A 1 212 ? 2.364 -7.414 -4.062 1.00 97.75 212 TYR A CA 1
ATOM 1656 C C . TYR A 1 212 ? 1.408 -8.256 -3.225 1.00 97.75 212 TYR A C 1
ATOM 1658 O O . TYR A 1 212 ? 0.315 -8.633 -3.658 1.00 97.75 212 TYR A O 1
ATOM 1666 N N . VAL A 1 213 ? 1.836 -8.528 -1.997 1.00 98.38 213 VAL A N 1
ATOM 1667 C CA . VAL A 1 213 ? 1.061 -9.228 -0.974 1.00 98.38 213 VAL A CA 1
ATOM 1668 C C . VAL A 1 213 ? 0.995 -8.349 0.262 1.00 98.38 213 VAL A C 1
ATOM 1670 O O . VAL A 1 213 ? 2.016 -7.876 0.749 1.00 98.38 213 VAL A O 1
ATOM 1673 N N . ILE A 1 214 ? -0.205 -8.141 0.786 1.00 98.62 214 ILE A N 1
ATOM 1674 C CA . ILE A 1 214 ? -0.446 -7.440 2.042 1.00 98.62 214 ILE A CA 1
ATOM 1675 C C . ILE A 1 214 ? -0.995 -8.449 3.044 1.00 98.62 214 ILE A C 1
ATOM 1677 O O . ILE A 1 214 ? -1.951 -9.170 2.752 1.00 98.62 214 ILE A O 1
ATOM 1681 N N . LYS A 1 215 ? -0.387 -8.507 4.224 1.00 98.31 215 LYS A N 1
ATOM 1682 C CA . LYS A 1 215 ? -0.719 -9.462 5.284 1.00 98.31 215 LYS A CA 1
ATOM 1683 C C . LYS A 1 215 ? -0.473 -8.855 6.658 1.00 98.31 215 LYS A C 1
ATOM 1685 O O . LYS A 1 215 ? -0.034 -7.712 6.774 1.00 98.31 215 LYS A O 1
ATOM 1690 N N . ASP A 1 216 ? -0.781 -9.630 7.695 1.00 97.94 216 ASP A N 1
ATOM 1691 C CA . ASP A 1 216 ? -0.618 -9.218 9.092 1.00 97.94 216 ASP A CA 1
ATOM 1692 C C . ASP A 1 216 ? -1.293 -7.868 9.368 1.00 97.94 216 ASP A C 1
ATOM 1694 O O . ASP A 1 216 ? -0.721 -6.972 9.987 1.00 97.94 216 ASP A O 1
ATOM 1698 N N . VAL A 1 217 ? -2.523 -7.732 8.862 1.00 98.50 217 VAL A N 1
ATOM 1699 C CA . VAL A 1 217 ? -3.305 -6.502 8.943 1.00 98.50 217 VAL A CA 1
ATOM 1700 C C . VAL A 1 217 ? -3.981 -6.404 10.313 1.00 98.50 217 VAL A C 1
ATOM 1702 O O . VAL A 1 217 ? -4.744 -7.286 10.714 1.00 98.50 217 VAL A O 1
ATOM 1705 N N . TYR A 1 218 ? -3.719 -5.311 11.023 1.00 98.31 218 TYR A N 1
ATOM 1706 C CA . TYR A 1 218 ? -4.346 -4.960 12.293 1.00 98.31 218 TYR A CA 1
ATOM 1707 C C . TYR A 1 218 ? -4.831 -3.518 12.258 1.00 98.31 218 TYR A C 1
ATOM 1709 O O . TYR A 1 218 ? -4.227 -2.669 11.611 1.00 98.31 218 TYR A O 1
ATOM 1717 N N . VAL A 1 219 ? -5.884 -3.230 13.007 1.00 98.06 219 VAL A N 1
ATOM 1718 C CA . VAL A 1 219 ? -6.414 -1.882 13.191 1.00 98.06 219 VAL A CA 1
ATOM 1719 C C . VAL A 1 219 ? -6.505 -1.548 14.674 1.00 98.06 219 VAL A C 1
ATOM 1721 O O . VAL A 1 219 ? -6.847 -2.408 15.483 1.00 98.06 219 VAL A O 1
ATOM 1724 N N . LEU A 1 220 ? -6.178 -0.312 15.040 1.00 97.19 220 LEU A N 1
ATOM 1725 C CA . LEU A 1 220 ? -6.308 0.197 16.401 1.00 97.19 220 LEU A CA 1
ATOM 1726 C C . LEU A 1 220 ? -7.678 0.859 16.542 1.00 97.19 220 LEU A C 1
ATOM 1728 O O . LEU A 1 220 ? -7.916 1.898 15.921 1.00 97.19 220 LEU A O 1
ATOM 1732 N N . MET A 1 221 ? -8.567 0.268 17.338 1.00 91.88 221 MET A N 1
ATOM 1733 C CA . MET A 1 221 ? -9.906 0.801 17.626 1.00 91.88 221 MET A CA 1
ATOM 1734 C C . MET A 1 221 ? -10.078 1.070 19.111 1.00 91.88 221 MET A C 1
ATOM 1736 O O . MET A 1 221 ? -9.575 0.265 19.928 1.00 91.88 221 MET A O 1
#

Foldseek 3Di:
DDDPPPPPVVPPPDDDDDDDPDDPDPDPDPPQWDKDADAPVQFPDKDWDQWDWDWDQDPRWTKIKIWGRAALPPLRAWIKMWTWGDDQFFKKKKKKKKFAAFLWKAFQADPPPPPCPPPRQQDPPPVDDDDDAQWHHDDVVVVKDKDPFQLLQALPDRDNPSDRTGHHQDRRNSRHCNRPGDMTMMIIMTGGRDSVDTHTGMMIGHNTGMMMMMIPMITID

Radius of gyration: 21.21 Å; chains: 1; bounding box: 43×54×76 Å

Sequence (221 aa):
MMSRTLLLSALVCMIYWSDFAVASPKCPQPKLRKWHRVTNAMIKSTYNLGVRMTHNDVGGKLVITGNVYSNGCGGGAGSIAVTYIRGDWVQIRYTQEFRGSASCWKIFGTTAYPKYSSNIAFHPNPLQQKPVVALQDYSEADGDGIFNELHMNSLTNNKFDGRVYRCDNNRDNFWHTNNGDGLRRATVMLRRRSLTENAGIVTETSCGTPSYVIKDVYVLM

Secondary structure (DSSP, 8-state):
-----SSTTTGGGS---SS---------------EEE--GGGEEEEEEESEEEEEEESSS-EEEEEEE-----TT---EEEEEEE-SS-SEEEEEEEEES--SEEE-S-S---GGGTT-GGG---TTSPPPP--BPPP-GGGT-EEEEEESSSSSS-----S-SEEES--TT-TTSGGG-S--EEEEEEEEBS-SSS--EEEEEEESS--EEEEEEEEEE-

pLDDT: mean 82.47, std 19.18, range [29.72, 98.62]

Organism: Actinia tenebrosa (NCBI:txid6105)